Protein 8RPE (pdb70)

Sequence (232 aa):
EVQLVESSGGGLVLPGGSLKKLSSCAASSGFNFGSSSDMNNWVRQAAGKGPEEWVASSIEERGAAGGGGTDYADSVQQGRF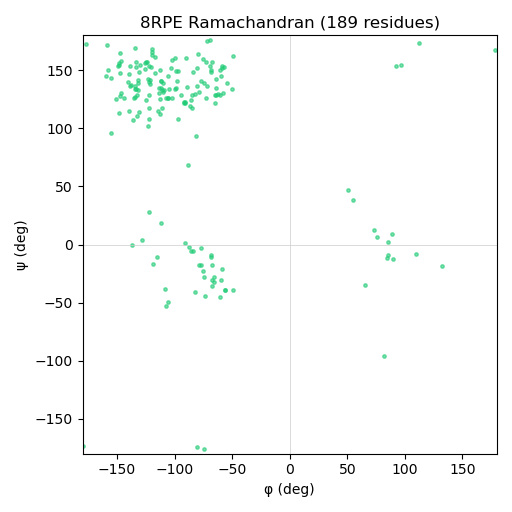TVSRDNAKSSTLWLQMNSLKKAEDTAVYYCCVVSDNSGYYKYWGQGTQVTVSSDIVMTTQSPDDSSLAVSLGEERRATTINCKKSSQSVLYSSNNRRNYLAWYQQKLGQPPPKLLIYWWASTRRESSGVPDDRFSGSSGSSGTDFTTLTISSLQAEDVAVYYCHQYYSHPQQTFGQGTKLLEELKKRR

Solvent-accessible surface area: 10732 Å² total; per-residue (Å²): 172,34,104,13,93,18,59,39,30,28,128,10,121,64,56,24,64,36,114,0,32,0,55,8,54,46,51,104,5,18,65,16,19,0,8,0,0,18,19,39,103,84,119,6,6,80,6,1,0,16,13,92,97,38,85,36,45,66,54,39,10,127,65,1,117,69,37,5,76,5,46,36,46,54,105,134,35,19,0,58,0,55,0,60,62,2,96,56,134,2,46,3,40,0,11,0,0,8,9,49,98,30,9,13,1,61,75,26,3,129,22,18,92,0,53,4,50,136,126,10,90,11,84,13,54,48,115,58,55,48,5,28,112,44,75,158,4,58,4,58,1,111,5,70,97,57,0,66,86,108,87,62,117,107,14,27,0,0,0,0,9,24,53,180,79,90,19,2,94,4,2,0,37,42,1,72,51,97,20,95,74,9,54,114,48,6,58,10,59,39,63,16,43,74,4,33,2,13,4,54,40,1,72,64,101,2,55,9,30,0,10,0,0,0,5,87,46,97,36,13,30,16,0,114,6,0,104,3,68,92,102,261

B-factor: mean 13.18, std 6.99, range [5.8, 70.84]

Secondary structure (DSSP, 8-state):
--EEEEE---EE-TT--EEEEEEEESS-GGGSEEEEEEE-TTS--EEEEEE-STT--EEE-TTTTTTEEEEEETTTTEEEEEE-S--GGG-EEEEEEEE-TTS-EEEE---EEEEE--/---EEEE-SEEEE-TT--EEEEEEESS--EETTTTEE-EEEEEE-TTS--EEEEETTTEEPTT--TTEEEEEETTEEEEEESS--GGG-EEEEEEE-SSSSPEE---EEEEE--

Nearest PDB structures (foldseek):
  6j6y-assembly1_B  TM=9.891E-01  e=1.127E-16  synthetic construct
  5x8l-assembly4_S  TM=9.728E-01  e=4.349E-17  Homo sapiens
  5v7r-assembly1_H  TM=9.854E-01  e=9.122E-17  Homo sapiens
  5x8l-assembly5_J  TM=9.717E-01  e=5.974E-17  Homo sapiens
  5x8l-assembly2_G  TM=9.693E-01  e=5.974E-17  Homo sapiens

Structure (mmCIF, N/CA/C/O backbone):
data_8RPE
#
_entry.id   8RPE
#
_cell.length_a   38.813
_cell.length_b   53.544
_cell.length_c   99.070
_cell.angle_alpha   90.000
_cell.angle_beta   90.000
_cell.angle_gamma   90.000
#
_symmetry.space_group_name_H-M   'P 21 21 21'
#
loop_
_entity.id
_entity.type
_entity.pdbx_description
1 polymer VH1
2 polymer SMA
3 non-polymer 1,2-ETHANEDIOL
4 water water
#
loop_
_atom_site.group_PDB
_atom_site.id
_atom_site.type_symbol
_atom_site.label_atom_id
_atom_site.label_alt_id
_atom_site.label_comp_id
_atom_site.label_asym_id
_atom_site.label_entity_id
_atom_site.label_seq_id
_atom_site.pdbx_PDB_ins_code
_atom_site.Cartn_x
_atom_site.Cartn_y
_atom_site.Cartn_z
_atom_site.occupancy
_atom_site.B_iso_or_equiv
_atom_site.auth_seq_id
_atom_site.auth_comp_id
_atom_site.auth_asym_id
_atom_site.auth_atom_id
_atom_site.pdbx_PDB_model_num
ATOM 1 N N . GLU A 1 15 ? 8.405 4.902 2.441 1.000 38.483 1 GLU B N 1
ATOM 2 C CA . GLU A 1 15 ? 7.972 5.840 1.368 1.000 33.333 1 GLU B CA 1
ATOM 3 C C . GLU A 1 15 ? 6.448 5.910 1.242 1.000 25.309 1 GLU B C 1
ATOM 4 O O . GLU A 1 15 ? 5.956 6.780 0.541 1.000 23.932 1 GLU B O 1
ATOM 16 N N . VAL A 1 16 ? 5.709 4.974 1.856 1.000 24.538 2 VAL B N 1
ATOM 17 C CA . VAL A 1 16 ? 4.257 5.005 1.803 1.000 20.183 2 VAL B CA 1
ATOM 18 C C . VAL A 1 16 ? 3.711 6.130 2.681 1.000 18.061 2 VAL B C 1
ATOM 19 O O . VAL A 1 16 ? 4.107 6.235 3.824 1.000 22.898 2 VAL B O 1
ATOM 32 N N . GLN A 1 17 ? 2.870 7.013 2.090 1.000 14.721 3 GLN B N 1
ATOM 33 C CA . GLN A 1 17 ? 2.207 8.079 2.812 1.000 13.870 3 GLN B CA 1
ATOM 34 C C . GLN A 1 17 ? 0.711 7.962 2.665 1.000 12.112 3 GLN B C 1
ATOM 35 O O . GLN A 1 17 ? 0.192 7.789 1.562 1.000 12.169 3 GLN B O 1
ATOM 49 N N . LEU A 1 18 ? 0.046 7.998 3.806 1.000 10.963 4 LEU B N 1
ATOM 50 C CA . LEU A 1 18 ? -1.411 7.913 3.887 1.000 10.363 4 LEU B CA 1
ATOM 51 C C . LEU A 1 18 ? -1.832 9.053 4.784 1.000 10.886 4 LEU B C 1
ATOM 52 O O . LEU A 1 18 ? -1.430 9.037 5.962 1.000 14.237 4 LEU B O 1
ATOM 68 N N . VAL A 1 19 ? -2.542 10.020 4.230 1.000 10.323 5 VAL B N 1
ATOM 69 C CA . VAL A 1 19 ? -2.880 11.232 4.976 1.000 11.929 5 VAL B CA 1
ATOM 70 C C . VAL A 1 19 ? -4.382 11.389 5.018 1.000 10.686 5 VAL B C 1
ATOM 71 O O . VAL A 1 19 ? -5.027 11.728 4.011 1.000 10.934 5 VAL B O 1
ATOM 84 N N . GLU A 1 20 ? -4.964 11.150 6.198 1.000 11.076 6 GLU B N 1
ATOM 85 C CA . GLU A 1 20 ? -6.393 11.305 6.395 1.000 10.743 6 GLU B CA 1
ATOM 86 C C . GLU A 1 20 ? -6.742 12.752 6.693 1.000 11.279 6 GLU B C 1
ATOM 87 O O . GLU A 1 20 ? -5.964 13.456 7.331 1.000 13.888 6 GLU B O 1
ATOM 99 N N . SER A 1 21 ? -7.922 13.151 6.266 1.000 10.041 7 SER B N 1
ATOM 100 C CA A SER A 1 21 ? -8.486 14.428 6.653 0.800 10.990 7 SER B CA 1
ATOM 101 C CA B SER A 1 21 ? -8.494 14.484 6.428 0.200 10.098 7 SER B CA 1
ATOM 102 C C . SER A 1 21 ? -9.991 14.327 6.706 1.000 9.380 7 SER B C 1
ATOM 103 O O . SER A 1 21 ? -10.605 13.338 6.278 1.000 9.966 7 SER B O 1
ATOM 117 N N . GLY A 1 22 ? -10.582 15.343 7.325 1.000 9.538 8 GLY B N 1
ATOM 118 C CA . GLY A 1 22 ? -12.004 15.492 7.350 1.000 10.149 8 GLY B CA 1
ATOM 119 C C . GLY A 1 22 ? -12.651 15.239 8.714 1.000 9.876 8 GLY B C 1
ATOM 120 O O . GLY A 1 22 ? -13.832 15.536 8.883 1.000 10.132 8 GLY B O 1
ATOM 124 N N . GLY A 1 23 ? -11.905 14.747 9.692 1.000 9.501 9 GLY B N 1
ATOM 125 C CA . GLY A 1 23 ? -12.473 14.544 11.011 1.000 9.801 9 GLY B CA 1
ATOM 126 C C . GLY A 1 23 ? -12.966 15.839 11.612 1.000 9.591 9 GLY B C 1
ATOM 127 O O . GLY A 1 23 ? -12.390 16.910 11.386 1.000 11.143 9 GLY B O 1
ATOM 131 N N . GLY A 1 24 ? -13.970 15.765 12.433 1.000 8.822 10 GLY B N 1
ATOM 132 C CA . GLY A 1 24 ? -14.520 16.925 13.102 1.000 9.127 10 GLY B CA 1
ATOM 133 C C . GLY A 1 24 ? -15.672 16.500 13.997 1.000 8.785 10 GLY B C 1
ATOM 134 O O . GLY A 1 24 ? -15.983 15.319 14.165 1.000 9.070 10 GLY B O 1
ATOM 138 N N . LEU A 1 25 ? -16.340 17.533 14.546 1.000 9.116 11 LEU B N 1
ATOM 139 C CA . LEU A 1 25 ? -17.523 17.383 15.372 1.000 9.424 11 LEU B CA 1
ATOM 140 C C . LEU A 1 25 ? -18.753 17.184 14.499 1.000 9.155 11 LEU B C 1
ATOM 141 O O . LEU A 1 25 ? -18.978 17.958 13.562 1.000 11.145 11 LEU B O 1
ATOM 157 N N . VAL A 1 26 ? -19.600 16.260 14.880 1.000 8.999 12 VAL B N 1
ATOM 158 C CA . VAL A 1 26 ? -20.853 15.963 14.204 1.000 10.136 12 VAL B CA 1
ATOM 159 C C . VAL A 1 26 ? -21.931 15.835 15.285 1.000 10.612 12 VAL B C 1
ATOM 160 O O . VAL A 1 26 ? -21.731 15.103 16.258 1.000 11.013 12 VAL B O 1
ATOM 173 N N . LEU A 1 27 ? -23.125 16.416 15.073 1.000 11.126 13 LEU B N 1
ATOM 174 C CA . LEU A 1 27 ? -24.290 16.083 15.907 1.000 12.547 13 LEU B CA 1
ATOM 175 C C . LEU A 1 27 ? -24.777 14.668 15.671 1.000 12.884 13 LEU B C 1
ATOM 176 O O . LEU A 1 27 ? -24.750 14.239 14.548 1.000 11.788 13 LEU B O 1
ATOM 192 N N . PRO A 1 28 ? -25.381 13.957 16.672 1.000 14.093 14 PRO B N 1
ATOM 193 C CA . PRO A 1 28 ? -25.988 12.658 16.412 1.000 14.136 14 PRO B CA 1
ATOM 194 C C . PRO A 1 28 ? -27.003 12.806 15.279 1.000 11.781 14 PRO B C 1
ATOM 195 O O . PRO A 1 28 ? -27.797 13.741 15.229 1.000 15.234 14 PRO B O 1
ATOM 206 N N . GLY A 1 29 ? -26.983 11.826 14.417 1.000 11.631 15 GLY B N 1
ATOM 207 C CA . GLY A 1 29 ? -27.794 11.782 13.241 1.000 12.056 15 GLY B CA 1
ATOM 208 C C . GLY A 1 29 ? -27.120 12.417 12.048 1.000 10.649 15 GLY B C 1
ATOM 209 O O . GLY A 1 29 ? -27.653 12.264 10.945 1.000 12.265 15 GLY B O 1
ATOM 213 N N . GLY A 1 30 ? -26.009 13.155 12.262 1.000 10.190 16 GLY B N 1
ATOM 214 C CA . GLY A 1 30 ? -25.377 13.893 11.192 1.000 9.363 16 GLY B CA 1
ATOM 215 C C . GLY A 1 30 ? -24.503 13.022 10.315 1.000 9.462 16 GLY B C 1
ATOM 216 O O . GLY A 1 30 ? -24.442 11.788 10.430 1.000 10.362 16 GLY B O 1
ATOM 220 N N . SER A 1 31 ? -23.803 13.694 9.392 1.000 8.556 17 SER B N 1
ATOM 221 C CA . SER A 1 31 ? -22.962 13.080 8.381 1.000 8.663 17 SER B CA 1
ATOM 222 C C . SER A 1 31 ? -21.602 13.734 8.361 1.000 8.380 17 SER B C 1
ATOM 223 O O . SER A 1 31 ? -21.472 14.920 8.694 1.000 9.151 17 SER B O 1
ATOM 231 N N . LEU A 1 32 ? -20.596 12.981 7.911 1.000 8.351 18 LEU B N 1
ATOM 232 C CA . LEU A 1 32 ? -19.251 13.491 7.729 1.000 8.264 18 LEU B CA 1
ATOM 233 C C . LEU A 1 32 ? -18.551 12.638 6.678 1.000 8.516 18 LEU B C 1
ATOM 234 O O . LEU A 1 32 ? -18.700 11.401 6.736 1.000 10.295 18 LEU B O 1
ATOM 250 N N . LYS A 1 33 ? -17.720 13.241 5.842 1.000 7.617 19 LYS B N 1
ATOM 251 C CA A LYS A 1 33 ? -16.936 12.525 4.838 0.700 7.678 19 LYS B CA 1
ATOM 252 C CA B LYS A 1 33 ? -16.949 12.504 4.847 0.300 7.637 19 LYS B CA 1
ATOM 253 C C . LYS A 1 33 ? -15.470 12.648 5.181 1.000 7.758 19 LYS B C 1
ATOM 254 O O . LYS A 1 33 ? -14.927 13.742 5.333 1.000 9.360 19 LYS B O 1
ATOM 290 N N . LEU A 1 34 ? -14.789 11.514 5.286 1.000 7.361 20 LEU B N 1
ATOM 291 C CA . LEU A 1 34 ? -13.344 11.440 5.465 1.000 7.808 20 LEU B CA 1
ATOM 292 C C . LEU A 1 34 ? -12.658 11.160 4.126 1.000 7.499 20 LEU B C 1
ATOM 293 O O . LEU A 1 34 ? -13.234 10.487 3.258 1.000 8.317 20 LEU B O 1
ATOM 309 N N . SER A 1 35 ? -11.433 11.683 3.998 1.000 7.938 21 SER B N 1
ATOM 310 C CA A SER A 1 35 ? -10.572 11.464 2.857 0.700 8.584 21 SER B CA 1
ATOM 311 C CA B SER A 1 35 ? -10.621 11.344 2.848 0.300 8.618 21 SER B CA 1
ATOM 312 C C . SER A 1 35 ? -9.253 10.873 3.301 1.000 8.452 21 SER B C 1
ATOM 313 O O . SER A 1 35 ? -8.787 11.176 4.398 1.000 9.497 21 SER B O 1
ATOM 327 N N . CYS A 1 36 ? -8.618 10.151 2.393 1.000 8.456 22 CYS B N 1
ATOM 328 C CA . CYS A 1 36 ? -7.283 9.625 2.609 1.000 9.018 22 CYS B CA 1
ATOM 329 C C . CYS A 1 36 ? -6.519 9.796 1.305 1.000 9.096 22 CYS B C 1
ATOM 330 O O . CYS A 1 36 ? -6.885 9.194 0.289 1.000 10.784 22 CYS B O 1
ATOM 337 N N . ALA A 1 37 ? -5.500 10.628 1.342 1.000 9.244 23 ALA B N 1
ATOM 338 C CA . ALA A 1 37 ? -4.611 10.885 0.215 1.000 9.890 23 ALA B CA 1
ATOM 339 C C . ALA A 1 37 ? -3.442 9.910 0.304 1.000 9.409 23 ALA B C 1
ATOM 340 O O . ALA A 1 37 ? -2.721 9.931 1.328 1.000 11.178 23 ALA B O 1
ATOM 347 N N . ALA A 1 38 ? -3.230 9.116 -0.727 1.000 9.179 24 ALA B N 1
ATOM 348 C CA . ALA A 1 38 ? -2.209 8.072 -0.721 1.000 9.478 24 ALA B CA 1
ATOM 349 C C . ALA A 1 38 ? -1.096 8.431 -1.702 1.000 10.502 24 ALA B C 1
ATOM 350 O O . ALA A 1 38 ? -1.387 8.890 -2.821 1.000 11.769 24 ALA B O 1
ATOM 357 N N . SER A 1 39 ? 0.159 8.159 -1.335 1.000 10.206 25 SER B N 1
ATOM 358 C CA A SER A 1 39 ? 1.250 8.347 -2.265 0.500 10.742 25 SER B CA 1
ATOM 359 C CA B SER A 1 39 ? 1.280 8.398 -2.211 0.500 9.913 25 SER B CA 1
ATOM 360 C C . SER A 1 39 ? 2.378 7.394 -1.889 1.000 11.307 25 SER B C 1
ATOM 361 O O . SER A 1 39 ? 2.443 6.870 -0.797 1.000 11.545 25 SER B O 1
ATOM 375 N N . GLY A 1 40 ? 3.287 7.206 -2.844 1.000 11.759 26 GLY B N 1
ATOM 376 C CA . GLY A 1 40 ? 4.497 6.429 -2.644 1.000 14.045 26 GLY B CA 1
ATOM 377 C C . GLY A 1 40 ? 4.359 4.947 -2.943 1.000 15.615 26 GLY B C 1
ATOM 378 O O . GLY A 1 40 ? 5.283 4.187 -2.634 1.000 18.636 26 GLY B O 1
ATOM 382 N N . PHE A 1 41 ? 3.232 4.550 -3.527 1.000 13.470 27 PHE B N 1
ATOM 383 C CA . PHE A 1 41 ? 2.996 3.152 -3.859 1.000 13.639 27 PHE B CA 1
ATOM 384 C C . PHE A 1 41 ? 1.927 3.149 -4.931 1.000 13.879 27 PHE B C 1
ATOM 385 O O . PHE A 1 41 ? 1.284 4.175 -5.190 1.000 14.881 27 PHE B O 1
ATOM 402 N N . ASN A 1 42 ? 1.672 1.969 -5.507 1.000 14.346 28 ASN B N 1
ATOM 403 C CA . ASN A 1 42 ? 0.660 1.827 -6.533 1.000 14.099 28 ASN B CA 1
ATOM 404 C C . ASN A 1 42 ? -0.702 1.703 -5.844 1.000 13.448 28 ASN B C 1
ATOM 405 O O . ASN A 1 42 ? -1.166 0.609 -5.517 1.000 13.502 28 ASN B O 1
ATOM 416 N N . PHE A 1 43 ? -1.401 2.833 -5.664 1.000 12.809 29 PHE B N 1
ATOM 417 C CA . PHE A 1 43 ? -2.678 2.830 -4.977 1.000 11.294 29 PHE B CA 1
ATOM 418 C C . PHE A 1 43 ? -3.716 1.956 -5.676 1.000 11.456 29 PHE B C 1
ATOM 419 O O . PHE A 1 43 ? -4.438 1.178 -5.032 1.000 10.241 29 PHE B O 1
ATOM 436 N N . GLY A 1 44 ? -3.827 2.068 -6.985 1.000 12.666 30 GLY B N 1
ATOM 437 C CA . GLY A 1 44 ? -4.843 1.362 -7.719 1.000 13.914 30 GLY B CA 1
ATOM 438 C C . GLY A 1 44 ? -4.753 -0.147 -7.582 1.000 13.220 30 GLY B C 1
ATOM 439 O O . GLY A 1 44 ? -5.755 -0.818 -7.729 1.000 15.310 30 GLY B O 1
ATOM 443 N N . SER A 1 45 ? -3.554 -0.686 -7.398 1.000 12.364 31 SER B N 1
ATOM 444 C CA A SER A 1 45 ? -3.448 -2.118 -7.219 0.800 13.285 31 SER B CA 1
ATOM 445 C CA B SER A 1 45 ? -3.344 -2.111 -7.223 0.200 12.809 31 SER B CA 1
ATOM 446 C C . SER A 1 45 ? -3.468 -2.577 -5.770 1.000 11.770 31 SER B C 1
ATOM 447 O O . SER A 1 45 ? -3.192 -3.751 -5.512 1.000 13.243 31 SER B O 1
ATOM 461 N N . SER A 1 46 ? -3.882 -1.689 -4.859 1.000 10.967 32 SER B N 1
ATOM 462 C CA . SER A 1 46 ? -3.907 -1.982 -3.444 1.000 10.986 32 SER B CA 1
ATOM 463 C C . SER A 1 46 ? -5.332 -2.070 -2.920 1.000 9.602 32 SER B C 1
ATOM 464 O O . SER A 1 46 ? -6.156 -1.183 -3.134 1.000 10.077 32 SER B O 1
ATOM 472 N N . ASP A 1 47 ? -5.594 -3.104 -2.113 1.000 9.144 33 ASP B N 1
ATOM 473 C CA . ASP A 1 47 ? -6.781 -3.161 -1.284 1.000 9.172 33 ASP B CA 1
ATOM 474 C C . ASP A 1 47 ? -6.626 -2.158 -0.136 1.000 8.417 33 ASP B C 1
ATOM 475 O O . ASP A 1 47 ? -5.573 -2.023 0.452 1.000 9.765 33 ASP B O 1
ATOM 484 N N . MET A 1 48 ? -7.718 -1.432 0.131 1.000 7.878 34 MET B N 1
ATOM 485 C CA . MET A 1 48 ? -7.738 -0.368 1.119 1.000 8.720 34 MET B CA 1
ATOM 486 C C . MET A 1 48 ? -8.832 -0.578 2.138 1.000 9.154 34 MET B C 1
ATOM 487 O O . MET A 1 48 ? -9.819 -1.270 1.893 1.000 10.206 34 MET B O 1
ATOM 501 N N . ASN A 1 49 ? -8.658 0.025 3.316 1.000 9.662 35 ASN B N 1
ATOM 502 C CA A ASN A 1 49 ? -9.570 -0.206 4.434 0.500 9.339 35 ASN B CA 1
ATOM 503 C CA B ASN A 1 49 ? -9.564 -0.166 4.418 0.500 8.857 35 ASN B CA 1
ATOM 504 C C . ASN A 1 49 ? -9.657 1.076 5.257 1.000 8.333 35 ASN B C 1
ATOM 505 O O . ASN A 1 49 ? -8.707 1.882 5.308 1.000 9.027 35 ASN B O 1
ATOM 525 N N . TRP A 1 50 ? -10.769 1.201 5.966 1.000 7.424 36 TRP B N 1
ATOM 526 C CA . TRP A 1 50 ? -10.925 2.115 7.095 1.000 6.818 36 TRP B CA 1
ATOM 527 C C . TRP A 1 50 ? -10.993 1.277 8.355 1.000 7.016 36 TRP B C 1
ATOM 528 O O . TRP A 1 50 ? -11.722 0.283 8.411 1.000 7.452 36 TRP B O 1
ATOM 549 N N . VAL A 1 51 ? -10.217 1.697 9.361 1.000 6.778 37 VAL B N 1
ATOM 550 C CA . VAL A 1 51 ? -10.162 1.031 10.658 1.000 6.974 37 VAL B CA 1
ATOM 551 C C . VAL A 1 51 ? -10.248 2.130 11.690 1.000 6.941 37 VAL B C 1
ATOM 552 O O . VAL A 1 51 ? -9.487 3.102 11.546 1.000 8.974 37 VAL B O 1
ATOM 565 N N . ARG A 1 52 ? -11.065 1.988 12.719 1.000 6.939 38 ARG B N 1
ATOM 566 C CA . ARG A 1 52 ? -11.194 3.034 13.715 1.000 6.815 38 ARG B CA 1
ATOM 567 C C . ARG A 1 52 ? -10.742 2.554 15.082 1.000 7.054 38 ARG B C 1
ATOM 568 O O . ARG A 1 52 ? -10.674 1.358 15.360 1.000 8.369 38 ARG B O 1
ATOM 589 N N . GLN A 1 53 ? -10.457 3.503 15.966 1.000 6.896 39 GLN B N 1
ATOM 590 C CA . GLN A 1 53 ? -9.987 3.152 17.307 1.000 7.755 39 GLN B CA 1
ATOM 591 C C . GLN A 1 53 ? -10.480 4.211 18.282 1.000 8.727 39 GLN B C 1
ATOM 592 O O . GLN A 1 53 ? -10.080 5.370 18.198 1.000 8.973 39 GLN B O 1
ATOM 606 N N . ALA A 1 54 ? -11.376 3.805 19.181 1.000 9.618 4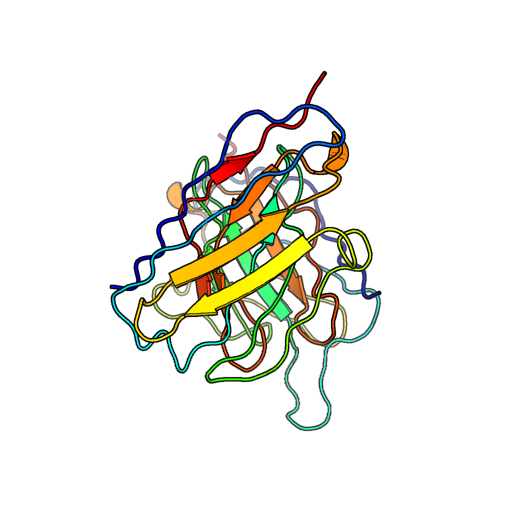0 ALA B N 1
ATOM 607 C CA . ALA A 1 54 ? -11.873 4.668 20.230 1.000 11.801 40 ALA B CA 1
ATOM 608 C C . ALA A 1 54 ? -10.833 4.702 21.356 1.000 12.660 40 ALA B C 1
ATOM 609 O O . ALA A 1 54 ? -10.032 3.780 21.529 1.000 12.134 40 ALA B O 1
ATOM 616 N N . ALA A 1 55 ? -10.790 5.798 22.098 1.000 15.842 41 ALA B N 1
ATOM 617 C CA . ALA A 1 55 ? -9.758 5.972 23.129 1.000 17.668 41 ALA B CA 1
ATOM 618 C C . ALA A 1 55 ? -9.812 4.835 24.145 1.000 17.298 41 ALA B C 1
ATOM 619 O O . ALA A 1 55 ? -10.880 4.415 24.583 1.000 17.055 41 ALA B O 1
ATOM 626 N N . GLY A 1 56 ? -8.646 4.240 24.399 1.000 17.726 42 GLY B N 1
ATOM 627 C CA . GLY A 1 56 ? -8.515 3.121 25.310 1.000 17.855 42 GLY B CA 1
ATOM 628 C C . GLY A 1 56 ? -8.999 1.769 24.783 1.000 17.995 42 GLY B C 1
ATOM 629 O O . GLY A 1 56 ? -8.970 0.801 25.550 1.000 21.963 42 GLY B O 1
ATOM 633 N N . LYS A 1 57 ? -9.381 1.669 23.519 1.000 14.673 43 LYS B N 1
ATOM 634 C CA . LYS A 1 57 ? -9.899 0.413 22.981 1.000 14.465 43 LYS B CA 1
ATOM 635 C C . LYS A 1 57 ? -9.003 -0.053 21.840 1.000 12.502 43 LYS B C 1
ATOM 636 O O . LYS A 1 57 ? -8.134 0.688 21.378 1.000 14.295 43 LYS B O 1
ATOM 655 N N . GLY A 1 58 ? -9.214 -1.295 21.427 1.000 12.862 44 GLY B N 1
ATOM 656 C CA . GLY A 1 58 ? -8.474 -1.819 20.302 1.000 12.192 44 GLY B CA 1
ATOM 657 C C . GLY A 1 58 ? -9.063 -1.350 18.975 1.000 10.292 44 GLY B C 1
ATOM 658 O O . GLY A 1 58 ? -10.203 -0.855 18.900 1.000 12.378 44 GLY B O 1
ATOM 662 N N . PRO A 1 59 ? -8.294 -1.476 17.891 1.000 9.152 45 PRO B N 1
ATOM 663 C CA . PRO A 1 59 ? -8.815 -1.140 16.562 1.000 9.221 45 PRO B CA 1
ATOM 664 C C . PRO A 1 59 ? -10.035 -1.979 16.233 1.000 8.672 45 PRO B C 1
ATOM 665 O O . PRO A 1 59 ? -10.174 -3.116 16.668 1.000 9.704 45 PRO B O 1
ATOM 676 N N . GLU A 1 60 ? -10.896 -1.400 15.390 1.000 8.147 46 GLU B N 1
ATOM 677 C CA A GLU A 1 60 ? -12.117 -2.024 14.896 0.500 8.327 46 GLU B CA 1
ATOM 678 C CA B GLU A 1 60 ? -12.080 -2.043 14.887 0.500 8.518 46 GLU B CA 1
ATOM 679 C C . GLU A 1 60 ? -12.184 -1.763 13.391 1.000 7.864 46 GLU B C 1
ATOM 680 O O . GLU A 1 60 ? -12.233 -0.612 12.948 1.000 8.125 46 GLU B O 1
ATOM 702 N N . TRP A 1 61 ? -12.199 -2.839 12.609 1.000 7.670 47 TRP B N 1
ATOM 703 C CA . TRP A 1 61 ? -12.374 -2.711 11.173 1.000 7.940 47 TRP B CA 1
ATOM 704 C C . TRP A 1 61 ? -13.742 -2.141 10.832 1.000 7.540 47 TRP B C 1
ATOM 705 O O . TRP A 1 61 ? -14.733 -2.560 11.408 1.000 8.292 47 TRP B O 1
ATOM 726 N N . VAL A 1 62 ? -13.776 -1.180 9.913 1.000 6.913 48 VAL B N 1
ATOM 727 C CA . VAL A 1 62 ? -14.984 -0.492 9.479 1.000 7.662 48 VAL B CA 1
ATOM 728 C C . VAL A 1 62 ? -15.413 -0.900 8.081 1.000 7.708 48 VAL B C 1
ATOM 729 O O . VAL A 1 62 ? -16.583 -1.211 7.849 1.000 7.786 48 VAL B O 1
ATOM 742 N N . ALA A 1 63 ? -14.504 -0.810 7.099 1.000 7.136 49 ALA B N 1
ATOM 743 C CA . ALA A 1 63 ? -14.876 -0.992 5.709 1.000 7.602 49 ALA B CA 1
ATOM 744 C C . ALA A 1 63 ? -13.647 -1.380 4.900 1.000 8.056 49 ALA B C 1
ATOM 745 O O . ALA A 1 63 ? -12.543 -0.921 5.198 1.000 8.248 49 ALA B O 1
ATOM 752 N N . SER A 1 64 ? -13.869 -2.152 3.842 1.000 8.632 50 SER B N 1
ATOM 753 C CA A SER A 1 64 ? -12.856 -2.571 2.887 0.500 8.104 50 SER B CA 1
ATOM 754 C CA B SER A 1 64 ? -12.805 -2.428 2.896 0.500 8.836 50 SER B CA 1
ATOM 755 C C . SER A 1 64 ? -13.291 -2.172 1.480 1.000 8.281 50 SER B C 1
ATOM 756 O O . SER A 1 64 ? -14.486 -2.232 1.183 1.000 8.098 50 SER B O 1
ATOM 770 N N . ILE A 1 65 ? -12.321 -1.925 0.610 1.000 8.199 51 ILE B N 1
ATOM 771 C CA . ILE A 1 65 ? -12.579 -1.768 -0.810 1.000 8.254 51 ILE B CA 1
ATOM 772 C C . ILE A 1 65 ? -11.411 -2.383 -1.567 1.000 8.425 51 ILE B C 1
ATOM 773 O O . ILE A 1 65 ? -10.241 -2.068 -1.323 1.000 9.196 51 ILE B O 1
ATOM 789 N N . GLU A 1 66 ? -11.728 -3.295 -2.477 1.000 8.504 52 GLU B N 1
ATOM 790 C CA A GLU A 1 66 ? -10.736 -4.025 -3.222 0.500 9.468 52 GLU B CA 1
ATOM 791 C CA B GLU A 1 66 ? -10.713 -4.025 -3.194 0.500 8.895 52 GLU B CA 1
ATOM 792 C C . GLU A 1 66 ? -10.017 -3.115 -4.223 1.000 9.672 52 GLU B C 1
ATOM 793 O O . GLU A 1 66 ? -10.578 -2.128 -4.699 1.000 9.865 52 GLU B O 1
ATOM 815 N N . ARG A 1 67 ? -8.777 -3.504 -4.530 1.000 9.825 53 ARG B N 1
ATOM 816 C CA . ARG A 1 67 ? -7.972 -2.918 -5.584 1.000 11.757 53 ARG B CA 1
ATOM 817 C C . ARG A 1 67 ? -8.767 -2.840 -6.871 1.000 13.964 53 ARG B C 1
ATOM 818 O O . ARG A 1 67 ? -9.725 -3.580 -7.091 1.000 14.793 53 ARG B O 1
ATOM 839 N N . GLY A 1 68 ? -8.266 -1.997 -7.781 1.000 15.188 54 GLY B N 1
ATOM 840 C CA . GLY A 1 68 ? -8.792 -1.933 -9.136 1.000 15.859 54 GLY B CA 1
ATOM 841 C C . GLY A 1 68 ? -10.199 -1.359 -9.140 1.000 15.914 54 GLY B C 1
ATOM 842 O O . GLY A 1 68 ? -10.432 -0.221 -8.701 1.000 17.019 54 GLY B O 1
ATOM 846 N N A ALA A 1 69 ? -11.171 -2.213 -9.473 0.500 16.491 55 ALA B N 1
ATOM 847 N N B ALA A 1 69 ? -11.101 -2.143 -9.664 0.500 15.639 55 ALA B N 1
ATOM 848 C CA A ALA A 1 69 ? -12.602 -1.893 -9.517 0.500 16.865 55 ALA B CA 1
ATOM 849 C CA B ALA A 1 69 ? -12.439 -1.664 -9.888 0.500 14.672 55 ALA B CA 1
ATOM 850 C C A ALA A 1 69 ? -13.482 -2.902 -8.761 0.500 15.373 55 ALA B C 1
ATOM 851 C C B ALA A 1 69 ? -13.205 -1.684 -8.569 0.500 12.185 55 ALA B C 1
ATOM 852 O O A ALA A 1 69 ? -14.673 -3.038 -9.016 0.500 17.073 55 ALA B O 1
ATOM 853 O O B ALA A 1 69 ? -14.371 -1.347 -8.571 0.500 13.031 55 ALA B O 1
ATOM 858 N N A GLY A 1 70 ? -12.943 -3.487 -7.688 0.300 11.525 56 GLY B N 1
ATOM 859 N N B GLY A 1 70 ? -12.581 -2.044 -7.427 0.700 13.482 56 GLY B N 1
ATOM 860 C CA A GLY A 1 70 ? -13.606 -4.578 -7.005 0.300 12.121 56 GLY B CA 1
ATOM 861 C CA B GLY A 1 70 ? -13.279 -1.928 -6.158 0.700 14.466 56 GLY B CA 1
ATOM 862 C C A GLY A 1 70 ? -14.623 -4.100 -5.971 0.300 11.703 56 GLY B C 1
ATOM 863 C C B GLY A 1 70 ? -14.078 -3.184 -5.822 0.700 13.037 56 GLY B C 1
ATOM 864 O O A GLY A 1 70 ? -15.016 -2.937 -5.883 0.300 12.064 56 GLY B O 1
ATOM 865 O O B GLY A 1 70 ? -13.726 -4.318 -6.138 0.700 14.538 56 GLY B O 1
ATOM 872 N N A GLY A 1 71 ? -14.981 -5.036 -5.120 0.300 11.247 57 GLY B N 1
ATOM 873 N N B GLY A 1 71 ? -15.177 -2.989 -5.133 0.700 11.494 57 GLY B N 1
ATOM 874 C CA A GLY A 1 71 ? -16.106 -4.862 -4.238 0.300 8.606 57 GLY B CA 1
ATOM 875 C CA B GLY A 1 71 ? -15.899 -4.071 -4.449 0.700 9.580 57 GLY B CA 1
ATOM 876 C C A GLY A 1 71 ? -15.749 -4.168 -2.919 0.300 8.583 57 GLY B C 1
ATOM 877 C C B GLY A 1 71 ? -15.699 -3.947 -2.938 0.700 8.636 57 GLY B C 1
ATOM 878 O O A GLY A 1 71 ? -14.584 -4.017 -2.560 0.300 9.001 57 GLY B O 1
ATOM 879 O O B GLY A 1 71 ? -14.567 -3.969 -2.453 0.700 9.328 57 GLY B O 1
ATOM 886 N N . THR A 1 72 ? -16.812 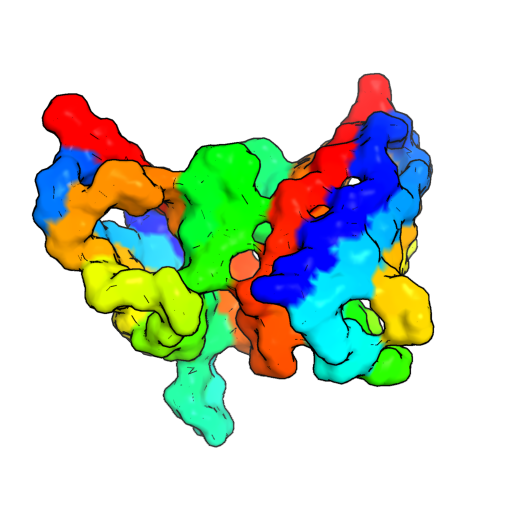-3.810 -2.188 1.000 8.087 58 THR B N 1
ATOM 887 C CA . THR A 1 72 ? -16.738 -3.288 -0.829 1.000 7.837 58 THR B CA 1
ATOM 888 C C . THR A 1 72 ? -17.286 -4.288 0.183 1.000 7.979 58 THR B C 1
ATOM 889 O O . THR A 1 72 ? -18.063 -5.189 -0.120 1.000 9.523 58 THR B O 1
ATOM 900 N N . ASP A 1 73 ? -16.893 -4.075 1.434 1.000 8.021 59 ASP B N 1
ATOM 901 C CA . ASP A 1 73 ? -17.461 -4.823 2.529 1.000 8.511 59 ASP B CA 1
ATOM 902 C C . ASP A 1 73 ? -17.449 -3.896 3.747 1.000 7.828 59 ASP B C 1
ATOM 903 O O . ASP A 1 73 ? -16.631 -2.983 3.844 1.000 8.470 59 ASP B O 1
ATOM 912 N N . TYR A 1 74 ? -18.332 -4.169 4.705 1.000 8.159 60 TYR B N 1
ATOM 913 C CA . TYR A 1 74 ? -18.559 -3.306 5.857 1.000 8.283 60 TYR B CA 1
ATOM 914 C C . TYR A 1 74 ? -18.747 -4.108 7.130 1.000 8.248 60 TYR B C 1
ATOM 915 O O . TYR A 1 74 ? -19.345 -5.194 7.110 1.000 9.417 60 TYR B O 1
ATOM 933 N N . ALA A 1 75 ? -18.303 -3.566 8.247 1.000 7.411 61 ALA B N 1
ATOM 934 C CA . ALA A 1 75 ? -18.707 -4.098 9.531 1.000 7.730 61 ALA B CA 1
ATOM 935 C C . ALA A 1 75 ? -20.223 -4.004 9.647 1.000 7.487 61 ALA B C 1
ATOM 936 O O . ALA A 1 75 ? -20.848 -3.031 9.243 1.000 8.112 61 ALA B O 1
ATOM 943 N N . ASP A 1 76 ? -20.830 -4.993 10.301 1.000 8.188 62 ASP B N 1
ATOM 944 C CA . ASP A 1 76 ? -22.270 -5.036 10.395 1.000 10.890 62 ASP B CA 1
ATOM 945 C C . ASP A 1 76 ? -22.820 -3.796 10.992 1.000 11.887 62 ASP B C 1
ATOM 946 O O . ASP A 1 76 ? -23.871 -3.317 10.520 1.000 14.919 62 ASP B O 1
ATOM 955 N N . SER A 1 77 ? -22.148 -3.254 11.998 1.000 10.887 63 SER B N 1
ATOM 956 C CA . SER A 1 77 ? -22.719 -2.129 12.681 1.000 13.593 63 SER B CA 1
ATOM 957 C C . SER A 1 77 ? -22.606 -0.804 11.936 1.000 12.977 63 SER B C 1
ATOM 958 O O . SER A 1 77 ? -23.202 0.181 12.390 1.000 14.077 63 SER B O 1
ATOM 966 N N . VAL A 1 78 ? -21.945 -0.769 10.763 1.000 9.804 64 VAL B N 1
ATOM 967 C CA . VAL A 1 78 ? -21.909 0.437 9.947 1.000 8.950 64 VAL B CA 1
ATOM 968 C C . VAL A 1 78 ? -22.612 0.241 8.612 1.000 9.052 64 VAL B C 1
ATOM 969 O O . VAL A 1 78 ? -22.807 1.211 7.871 1.000 9.901 64 VAL B O 1
ATOM 982 N N . GLN A 1 79 ? -22.957 -1.002 8.266 1.000 9.901 65 GLN B N 1
ATOM 983 C CA A GLN A 1 79 ? -23.556 -1.260 6.969 0.500 11.088 65 GLN B CA 1
ATOM 984 C CA B GLN A 1 79 ? -23.589 -1.295 6.990 0.500 11.333 65 GLN B CA 1
ATOM 985 C C . GLN A 1 79 ? -24.857 -0.467 6.844 1.000 11.047 65 GLN B C 1
ATOM 986 O O . GLN A 1 79 ? -25.645 -0.391 7.784 1.000 12.762 65 GLN B O 1
ATOM 1012 N N . GLY A 1 80 ? -25.053 0.137 5.678 1.000 12.000 66 GLY B N 1
ATOM 1013 C CA . GLY A 1 80 ? -26.221 0.945 5.398 1.000 12.729 66 GLY B CA 1
ATOM 1014 C C . GLY A 1 80 ? -26.086 2.384 5.877 1.000 12.989 66 GLY B C 1
ATOM 1015 O O . GLY A 1 80 ? -26.963 3.192 5.563 1.000 18.285 66 GLY B O 1
ATOM 1019 N N . ARG A 1 81 ? -25.087 2.684 6.675 1.000 9.594 67 ARG B N 1
ATOM 1020 C CA . ARG A 1 81 ? -24.817 4.026 7.160 1.000 9.620 67 ARG B CA 1
ATOM 1021 C C . ARG A 1 81 ? -23.582 4.617 6.500 1.000 8.430 67 ARG B C 1
ATOM 1022 O O . ARG A 1 81 ? -23.492 5.827 6.314 1.000 9.128 67 ARG B O 1
ATOM 1043 N N . PHE A 1 82 ? -22.570 3.791 6.286 1.000 8.104 68 PHE B N 1
ATOM 1044 C CA . PHE A 1 82 ? -21.276 4.251 5.789 1.000 8.120 68 PHE B CA 1
ATOM 1045 C C . PHE A 1 82 ? -21.057 3.711 4.379 1.000 8.373 68 PHE B C 1
ATOM 1046 O O . PHE A 1 82 ? -21.478 2.598 4.066 1.000 9.910 68 PHE B O 1
ATOM 1063 N N . THR A 1 83 ? -20.309 4.470 3.555 1.000 7.829 69 THR B N 1
ATOM 1064 C CA . THR A 1 83 ? -19.952 4.056 2.199 1.000 8.281 69 THR B CA 1
ATOM 1065 C C . THR A 1 83 ? -18.484 4.350 1.989 1.000 7.609 69 THR B C 1
ATOM 1066 O O . THR A 1 83 ? -18.059 5.526 2.136 1.000 7.985 69 THR B O 1
ATOM 1077 N N . VAL A 1 84 ? -17.716 3.352 1.590 1.000 7.489 70 VAL B N 1
ATOM 1078 C CA . VAL A 1 84 ? -16.318 3.523 1.197 1.000 7.805 70 VAL B CA 1
ATOM 1079 C C . VAL A 1 84 ? -16.271 3.608 -0.327 1.000 7.712 70 VAL B C 1
ATOM 1080 O O . VAL A 1 84 ? -16.979 2.867 -1.019 1.000 8.974 70 VAL B O 1
ATOM 1093 N N . SER A 1 85 ? -15.411 4.492 -0.831 1.000 7.526 71 SER B N 1
ATOM 1094 C CA . SER A 1 85 ? -15.235 4.665 -2.271 1.000 7.845 71 SER B CA 1
ATOM 1095 C C . SER A 1 85 ? -13.782 5.034 -2.523 1.000 8.216 71 SER B C 1
ATOM 1096 O O . SER A 1 85 ? -13.033 5.398 -1.606 1.000 8.047 71 SER B O 1
ATOM 1104 N N . ARG A 1 86 ? -13.373 4.919 -3.788 1.000 8.701 72 ARG B N 1
ATOM 1105 C CA . ARG A 1 86 ? -11.999 5.242 -4.158 1.000 8.661 72 ARG B CA 1
ATOM 1106 C C . ARG A 1 86 ? -11.988 5.827 -5.565 1.000 8.184 72 ARG B C 1
ATOM 1107 O O . ARG A 1 86 ? -12.882 5.572 -6.358 1.000 8.881 72 ARG B O 1
ATOM 1128 N N . ASP A 1 87 ? -10.930 6.569 -5.854 1.000 8.447 73 ASP B N 1
ATOM 1129 C CA . ASP A 1 87 ? -10.656 7.068 -7.200 1.000 8.690 73 ASP B CA 1
ATOM 1130 C C . ASP A 1 87 ? -9.168 6.837 -7.441 1.000 8.924 73 ASP B C 1
ATOM 1131 O O . ASP A 1 87 ? -8.317 7.485 -6.829 1.000 9.183 73 ASP B O 1
ATOM 1140 N N . ASN A 1 88 ? -8.845 5.855 -8.281 1.000 9.313 74 ASN B N 1
ATOM 1141 C CA . ASN A 1 88 ? -7.454 5.439 -8.444 1.000 9.570 74 ASN B CA 1
ATOM 1142 C C . ASN A 1 88 ? -6.631 6.529 -9.105 1.000 10.041 74 ASN B C 1
ATOM 1143 O O . ASN A 1 88 ? -5.479 6.691 -8.754 1.000 12.000 74 ASN B O 1
ATOM 1154 N N . ALA A 1 89 ? -7.217 7.278 -10.040 1.000 9.999 75 ALA B N 1
ATOM 1155 C CA . ALA A 1 89 ? -6.455 8.359 -10.661 1.000 10.899 75 ALA B CA 1
ATOM 1156 C C . ALA A 1 89 ? -6.107 9.447 -9.676 1.000 10.129 75 ALA B C 1
ATOM 1157 O O . ALA A 1 89 ? -5.084 10.120 -9.794 1.000 10.782 75 ALA B O 1
ATOM 1164 N N . LYS A 1 90 ? -6.977 9.682 -8.701 1.000 9.640 76 LYS B N 1
ATOM 1165 C CA . LYS A 1 90 ? -6.737 10.655 -7.660 1.000 10.522 76 LYS B CA 1
ATOM 1166 C C . LYS A 1 90 ? -5.971 10.088 -6.474 1.000 9.985 76 LYS B C 1
ATOM 1167 O O . LYS A 1 90 ? -5.665 10.827 -5.526 1.000 11.218 76 LYS B O 1
ATOM 1186 N N . SER A 1 91 ? -5.664 8.789 -6.508 1.000 9.538 77 SER B N 1
ATOM 1187 C CA A SER A 1 91 ? -4.996 8.101 -5.388 0.800 10.433 77 SER B CA 1
ATOM 1188 C CA B SER A 1 91 ? -4.957 8.185 -5.401 0.200 8.814 77 SER B CA 1
ATOM 1189 C C . SER A 1 91 ? -5.634 8.504 -4.059 1.000 9.089 77 SER B C 1
ATOM 1190 O O . SER A 1 91 ? -4.952 8.833 -3.097 1.000 10.584 77 SER B O 1
ATOM 1204 N N . THR A 1 92 ? -6.975 8.476 -4.022 1.000 8.339 78 THR B N 1
ATOM 1205 C CA . THR A 1 92 ? -7.745 8.900 -2.854 1.000 7.983 78 THR B CA 1
ATOM 1206 C C . THR A 1 92 ? -8.794 7.850 -2.517 1.000 7.657 78 THR B C 1
ATOM 1207 O O . THR A 1 92 ? -9.461 7.287 -3.381 1.000 7.953 78 THR B O 1
ATOM 1218 N N . LEU A 1 93 ? -8.916 7.641 -1.187 1.000 8.069 79 LEU B N 1
ATOM 1219 C CA . LEU A 1 93 ? -9.938 6.811 -0.551 1.000 7.974 79 LEU B CA 1
ATOM 1220 C C . LEU A 1 93 ? -10.881 7.710 0.230 1.000 7.621 79 LEU B C 1
ATOM 1221 O O . LEU A 1 93 ? -10.399 8.595 0.936 1.000 8.950 79 LEU B O 1
ATOM 1237 N N . TRP A 1 94 ? -12.183 7.425 0.218 1.000 7.477 80 TRP B N 1
ATOM 1238 C CA . TRP A 1 94 ? -13.141 8.187 1.013 1.000 8.013 80 TRP B CA 1
ATOM 1239 C C . TRP A 1 94 ? -13.968 7.276 1.900 1.000 7.553 80 TRP B C 1
ATOM 1240 O O . TRP A 1 94 ? -14.175 6.085 1.596 1.000 7.848 80 TRP B O 1
ATOM 1261 N N . LEU A 1 95 ? -14.496 7.866 2.978 1.000 7.385 81 LEU B N 1
ATOM 1262 C CA . LEU A 1 95 ? -15.501 7.222 3.815 1.000 7.410 81 LEU B CA 1
ATOM 1263 C C . LEU A 1 95 ? -16.608 8.246 4.047 1.000 7.525 81 LEU B C 1
ATOM 1264 O O . LEU A 1 95 ? -16.393 9.226 4.772 1.000 8.590 81 LEU B O 1
ATOM 1280 N N . GLN A 1 96 ? -17.792 8.022 3.471 1.000 7.427 82 GLN B N 1
ATOM 1281 C CA . GLN A 1 96 ? -18.954 8.840 3.759 1.000 7.680 82 GLN B CA 1
ATOM 1282 C C . GLN A 1 96 ? -19.698 8.181 4.918 1.000 8.382 82 GLN B C 1
ATOM 1283 O O . GLN A 1 96 ? -20.111 7.023 4.814 1.000 9.404 82 GLN B O 1
ATOM 1297 N N . MET A 1 97 ? -19.863 8.921 6.006 1.000 8.260 83 MET B N 1
ATOM 1298 C CA . MET A 1 97 ? -20.538 8.403 7.192 1.000 8.004 83 MET B CA 1
ATOM 1299 C C . MET A 1 97 ? -21.834 9.170 7.350 1.000 9.056 83 MET B C 1
ATOM 1300 O O . MET A 1 97 ? -21.840 10.391 7.380 1.000 10.635 83 MET B O 1
ATOM 1314 N N . ASN A 1 98 ? -22.955 8.449 7.421 1.000 8.938 84 ASN B N 1
ATOM 1315 C CA . ASN A 1 98 ? -24.272 9.009 7.671 1.000 9.425 84 ASN B CA 1
ATOM 1316 C C . ASN A 1 98 ? -24.852 8.401 8.957 1.000 9.441 84 ASN B C 1
ATOM 1317 O O . ASN A 1 98 ? -24.377 7.379 9.484 1.000 10.274 84 ASN B O 1
ATOM 1328 N N . SER A 1 99 ? -25.907 9.030 9.459 1.000 9.691 85 SER B N 1
ATOM 1329 C CA . SER A 1 99 ? -26.611 8.556 10.625 1.000 10.510 85 SER B CA 1
ATOM 1330 C C . SER A 1 99 ? -25.645 8.273 11.780 1.000 9.776 85 SER B C 1
ATOM 1331 O O . SER A 1 99 ? -25.713 7.236 12.446 1.000 10.209 85 SER B O 1
ATOM 1339 N N . LEU A 1 100 ? -24.741 9.222 12.026 1.000 9.598 86 LEU B N 1
ATOM 1340 C CA . LEU A 1 100 ? -23.695 9.034 13.025 1.000 9.216 86 LEU B CA 1
ATOM 1341 C C . LEU A 1 100 ? -24.295 9.011 14.418 1.000 10.049 86 LEU B C 1
ATOM 1342 O O . LEU A 1 100 ? -25.253 9.703 14.719 1.000 11.847 86 LEU B O 1
ATOM 1358 N N . LYS A 1 101 ? -23.637 8.240 15.278 1.000 10.260 87 LYS B N 1
ATOM 1359 C CA A LYS A 1 101 ? -24.041 8.200 16.670 0.500 11.319 87 LYS B CA 1
ATOM 1360 C CA B LYS A 1 101 ? -24.010 7.962 16.661 0.500 10.612 87 LYS B CA 1
ATOM 1361 C C . LYS A 1 101 ? -22.806 8.293 17.551 1.000 10.251 87 LYS B C 1
ATOM 1362 O O . LYS A 1 101 ? -21.669 8.201 17.105 1.000 9.747 87 LYS B O 1
ATOM 1398 N N . ALA A 1 102 ? -23.058 8.560 18.832 1.000 10.833 88 ALA B N 1
ATOM 1399 C CA . ALA A 1 102 ? -21.991 8.739 19.796 1.000 10.883 88 ALA B CA 1
ATOM 1400 C C . ALA A 1 102 ? -20.949 7.619 19.744 1.000 10.393 88 ALA B C 1
ATOM 1401 O O . ALA A 1 102 ? -19.754 7.900 19.841 1.000 12.136 88 ALA B O 1
ATOM 1408 N N . GLU A 1 103 ? -21.419 6.401 19.558 1.000 10.626 89 GLU B N 1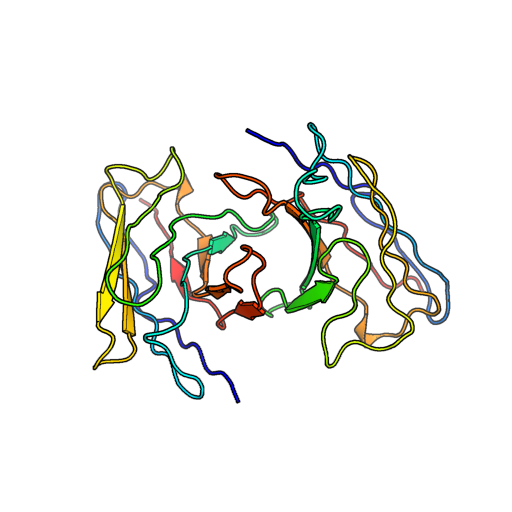
ATOM 1409 C CA . GLU A 1 103 ? -20.544 5.233 19.536 1.000 11.103 89 GLU B CA 1
ATOM 1410 C C . GLU A 1 103 ? -19.614 5.177 18.326 1.000 10.272 89 GLU B C 1
ATOM 1411 O O . GLU A 1 103 ? -18.709 4.337 18.297 1.000 11.496 89 GLU B O 1
ATOM 1423 N N . ASP A 1 104 ? -19.809 6.053 17.338 1.000 9.113 90 ASP B N 1
ATOM 1424 C CA . ASP A 1 104 ? -18.905 6.197 16.207 1.000 8.773 90 ASP B CA 1
ATOM 1425 C C . ASP A 1 104 ? -17.706 7.110 16.479 1.000 8.349 90 ASP B C 1
ATOM 1426 O O . ASP A 1 104 ? -16.843 7.239 15.626 1.000 9.006 90 ASP B O 1
ATOM 1435 N N . THR A 1 105 ? -17.662 7.761 17.647 1.000 8.037 91 THR B N 1
ATOM 1436 C CA . THR A 1 105 ? -16.542 8.594 18.005 1.000 7.824 91 THR B CA 1
ATOM 1437 C C . THR A 1 105 ? -15.290 7.727 18.077 1.000 8.228 91 THR B C 1
ATOM 1438 O O . THR A 1 105 ? -15.271 6.690 18.760 1.000 9.480 91 THR B O 1
ATOM 1449 N N . ALA A 1 106 ? -14.221 8.156 17.410 1.000 7.316 92 ALA B N 1
ATOM 1450 C CA . ALA A 1 106 ? -12.984 7.361 17.319 1.000 7.430 92 ALA B CA 1
ATOM 1451 C C . ALA A 1 106 ? -11.988 8.123 16.460 1.000 7.142 92 ALA B C 1
ATOM 1452 O O . ALA A 1 106 ? -12.378 9.037 15.705 1.000 7.221 92 ALA B O 1
ATOM 1459 N N . VAL A 1 107 ? -10.746 7.676 16.497 1.000 7.194 93 VAL B N 1
ATOM 1460 C CA . VAL A 1 107 ? -9.761 8.035 15.495 1.000 7.571 93 VAL B CA 1
ATOM 1461 C C . VAL A 1 107 ? -9.946 7.071 14.328 1.000 7.334 93 VAL B C 1
ATOM 1462 O O . VAL A 1 107 ? -9.958 5.843 14.516 1.000 8.312 93 VAL B O 1
ATOM 1475 N N . TYR A 1 108 ? -10.079 7.604 13.116 1.000 6.862 94 TYR B N 1
ATOM 1476 C CA . TYR A 1 108 ? -10.261 6.814 11.909 1.000 7.238 94 TYR B CA 1
ATOM 1477 C C . TYR A 1 108 ? -8.979 6.805 11.110 1.000 6.800 94 TYR B C 1
ATOM 1478 O O . TYR A 1 108 ? -8.401 7.852 10.780 1.000 7.774 94 TYR B O 1
ATOM 1496 N N . TYR A 1 109 ? -8.508 5.594 10.791 1.000 7.084 95 TYR B N 1
ATOM 1497 C CA . TYR A 1 109 ? -7.300 5.336 10.012 1.000 7.284 95 TYR B CA 1
ATOM 1498 C C . TYR A 1 109 ? -7.631 4.786 8.640 1.000 7.480 95 TYR B C 1
ATOM 1499 O O . TYR A 1 109 ? -8.488 3.904 8.483 1.000 7.803 95 TYR B O 1
ATOM 1517 N N . CYS A 1 110 ? -6.905 5.279 7.653 1.000 7.877 96 CYS B N 1
ATOM 1518 C CA A CYS A 1 110 ? -6.750 4.736 6.314 0.700 8.531 96 CYS B CA 1
ATOM 1519 C CA B CYS A 1 110 ? -6.919 4.490 6.428 0.300 7.211 96 CYS B CA 1
ATOM 1520 C C . CYS A 1 110 ? -5.671 3.636 6.362 1.000 8.015 96 CYS B C 1
ATOM 1521 O O . CYS A 1 110 ? -4.605 3.950 6.889 1.000 9.036 96 CYS B O 1
ATOM 1533 N N . VAL A 1 111 ? -5.919 2.465 5.792 1.000 8.249 97 VAL B N 1
ATOM 1534 C CA . VAL A 1 111 ? -4.964 1.372 5.899 1.000 8.450 97 VAL B CA 1
ATOM 1535 C C . VAL A 1 111 ? -4.853 0.668 4.554 1.000 8.295 97 VAL B C 1
ATOM 1536 O O . VAL A 1 111 ? -5.853 0.327 3.915 1.000 9.344 97 VAL B O 1
ATOM 1549 N N . VAL A 1 112 ? -3.627 0.340 4.159 1.000 8.813 98 VAL B N 1
ATOM 1550 C CA . VAL A 1 112 ? -3.368 -0.522 3.012 1.000 8.401 98 VAL B CA 1
ATOM 1551 C C . VAL A 1 112 ? -3.205 -1.946 3.498 1.000 8.515 98 VAL B C 1
ATOM 1552 O O . VAL A 1 112 ? -2.428 -2.187 4.427 1.000 10.078 98 VAL B O 1
ATOM 1565 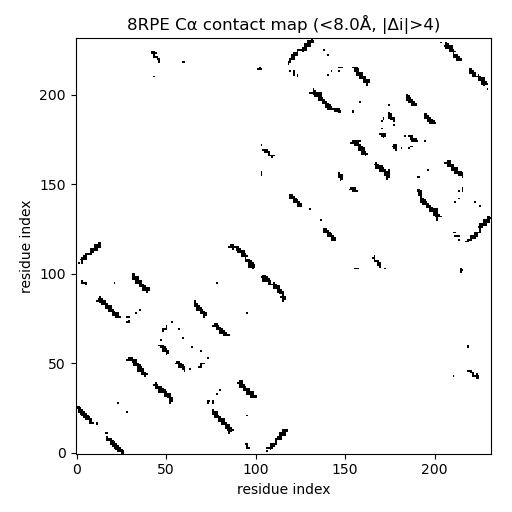N N . SER A 1 113 ? -3.944 -2.872 2.899 1.000 8.945 99 SER B N 1
ATOM 1566 C CA . SER A 1 113 ? -3.798 -4.269 3.272 1.000 9.093 99 SER B CA 1
ATOM 1567 C C . SER A 1 113 ? -3.043 -5.028 2.186 1.000 9.116 99 SER B C 1
ATOM 1568 O O . SER A 1 113 ? -3.183 -4.771 1.007 1.000 11.735 99 SER B O 1
ATOM 1576 N N . ASP A 1 114 ? -2.230 -5.995 2.615 1.000 9.250 100 ASP B N 1
ATOM 1577 C CA . ASP A 1 114 ? -1.795 -7.062 1.725 1.000 10.885 100 ASP B CA 1
ATOM 1578 C C . ASP A 1 114 ? -3.036 -7.773 1.166 1.000 10.218 100 ASP B C 1
ATOM 1579 O O . ASP A 1 114 ? -4.069 -7.844 1.775 1.000 12.842 100 ASP B O 1
ATOM 1588 N N . ASN A 1 115 ? -2.933 -8.372 -0.029 1.000 13.676 101 ASN B N 1
ATOM 1589 C CA . ASN A 1 115 ? -4.105 -9.064 -0.580 1.000 15.579 101 ASN B CA 1
ATOM 1590 C C . ASN A 1 115 ? -4.631 -10.198 0.314 1.000 17.562 101 ASN B C 1
ATOM 1591 O O . ASN A 1 115 ? -5.848 -10.473 0.307 1.000 20.353 101 ASN B O 1
ATOM 1602 N N . SER A 1 116 ? -3.789 -10.726 1.215 1.000 17.322 102 SER B N 1
ATOM 1603 C CA . SER A 1 116 ? -4.227 -11.744 2.166 1.000 18.973 102 SER B CA 1
ATOM 1604 C C . SER A 1 116 ? -5.078 -11.158 3.280 1.000 17.863 102 SER B C 1
ATOM 1605 O O . SER A 1 116 ? -5.803 -11.918 3.924 1.000 20.291 102 SER B O 1
ATOM 1613 N N . GLY A 1 117 ? -4.854 -9.885 3.610 1.000 15.018 103 GLY B N 1
ATOM 1614 C CA . GLY A 1 117 ? -5.746 -9.234 4.534 1.000 15.228 103 GLY B CA 1
ATOM 1615 C C . GLY A 1 117 ? -5.009 -8.498 5.630 1.000 11.456 103 GLY B C 1
ATOM 1616 O O . GLY A 1 117 ? -5.616 -7.689 6.268 1.000 14.874 103 GLY B O 1
ATOM 1620 N N . TYR A 1 118 ? -3.722 -8.786 5.892 1.000 10.921 104 TYR B N 1
ATOM 1621 C CA . TYR A 1 118 ? -3.058 -8.108 6.994 1.000 10.004 104 TYR B CA 1
ATOM 1622 C C . TYR A 1 118 ? -2.785 -6.649 6.626 1.000 9.283 104 TYR B C 1
ATOM 1623 O O . TYR A 1 118 ? -2.706 -6.286 5.446 1.000 9.168 104 TYR B O 1
ATOM 1641 N N . TYR A 1 119 ? -2.633 -5.788 7.637 1.000 9.561 105 TYR B N 1
ATOM 1642 C CA . TYR A 1 119 ? -2.571 -4.353 7.430 1.000 9.548 105 TYR B CA 1
ATOM 1643 C C . TYR A 1 119 ? -1.120 -3.911 7.378 1.000 10.897 105 TYR B C 1
ATOM 1644 O O . TYR A 1 119 ? -0.400 -3.857 8.386 1.000 16.266 105 TYR B O 1
ATOM 1662 N N . LYS A 1 120 ? -0.664 -3.562 6.209 1.000 10.032 106 LYS B N 1
ATOM 1663 C CA . LYS A 1 120 ? 0.728 -3.220 6.001 1.000 10.626 106 LYS B CA 1
ATOM 1664 C C . LYS A 1 120 ? 1.102 -1.797 6.373 1.000 9.834 106 LYS B C 1
ATOM 1665 O O . LYS A 1 120 ? 2.193 -1.593 6.901 1.000 10.566 106 LYS B O 1
ATOM 1684 N N . TYR A 1 121 ? 0.247 -0.831 6.054 1.000 9.237 107 TYR B N 1
ATOM 1685 C CA . TYR A 1 121 ? 0.554 0.573 6.277 1.000 10.023 107 TYR B CA 1
ATOM 1686 C C . TYR A 1 121 ? -0.699 1.275 6.802 1.000 9.240 107 TYR B C 1
ATOM 1687 O O . TYR A 1 121 ? -1.795 1.013 6.308 1.000 9.144 107 TYR B O 1
ATOM 1705 N N . TRP A 1 122 ? -0.523 2.110 7.813 1.000 10.365 108 TRP B N 1
ATOM 1706 C CA . TRP A 1 122 ? -1.558 2.878 8.446 1.000 10.290 108 TRP B CA 1
ATOM 1707 C C . TRP A 1 122 ? -1.236 4.349 8.352 1.000 10.289 108 TRP B C 1
ATOM 1708 O O . TRP A 1 122 ? -0.104 4.753 8.543 1.000 12.451 108 TRP B O 1
ATOM 1729 N N . GLY A 1 123 ? -2.259 5.198 8.127 1.000 9.780 109 GLY B N 1
ATOM 1730 C CA . GLY A 1 123 ? -2.084 6.628 8.231 1.000 10.682 109 GLY B CA 1
ATOM 1731 C C . GLY A 1 123 ? -1.994 7.115 9.658 1.000 10.282 109 GLY B C 1
ATOM 1732 O O . GLY A 1 123 ? -1.999 6.364 10.629 1.000 11.113 109 GLY B O 1
ATOM 1736 N N . GLN A 1 124 ? -1.911 8.450 9.823 1.000 12.081 110 GLN B N 1
ATOM 1737 C CA . GLN A 1 124 ? -1.804 9.041 11.141 1.000 13.030 110 GLN B CA 1
ATOM 1738 C C . GLN A 1 124 ? -3.123 9.119 11.897 1.000 10.540 110 GLN B C 1
ATOM 1739 O O . GLN A 1 124 ? -3.117 9.221 13.129 1.000 12.204 110 GLN B O 1
ATOM 1753 N N . GLY A 1 125 ? -4.226 9.000 11.185 1.000 9.095 111 GLY B N 1
ATOM 1754 C CA . GLY A 1 125 ? -5.552 9.011 11.782 1.000 9.199 111 GLY B CA 1
ATOM 1755 C C . GLY A 1 125 ? -6.180 10.390 11.822 1.000 9.334 111 GLY B C 1
ATOM 1756 O O . GLY A 1 125 ? -5.502 11.403 11.892 1.000 11.853 111 GLY B O 1
ATOM 1760 N N . THR A 1 126 ? -7.510 10.439 11.823 1.000 8.327 112 THR B N 1
ATOM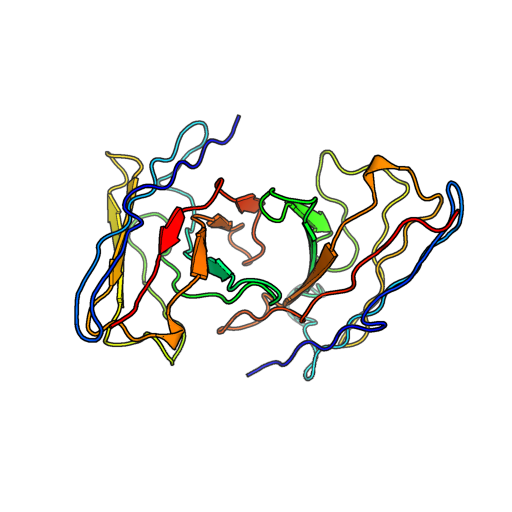 1761 C CA . THR A 1 126 ? -8.284 11.673 11.970 1.000 8.960 112 THR B CA 1
ATOM 1762 C C . THR A 1 126 ? -9.362 11.452 13.004 1.000 7.567 112 THR B C 1
ATOM 1763 O O . THR A 1 126 ? -10.098 10.465 12.948 1.000 7.957 112 THR B O 1
ATOM 1774 N N . GLN A 1 127 ? -9.454 12.350 13.993 1.000 8.265 113 GLN B N 1
ATOM 1775 C CA . GLN A 1 127 ? -10.426 12.187 15.064 1.000 8.036 113 GLN B CA 1
ATOM 1776 C C . GLN A 1 127 ? -11.814 12.610 14.582 1.000 7.263 113 GLN B C 1
ATOM 1777 O O . GLN A 1 127 ? -12.018 13.725 14.069 1.000 8.235 113 GLN B O 1
ATOM 1791 N N . VAL A 1 128 ? -12.799 11.740 14.833 1.000 7.359 114 VAL B N 1
ATOM 1792 C CA . VAL A 1 128 ? -14.214 12.035 14.639 1.000 7.688 114 VAL B CA 1
ATOM 1793 C C . VAL A 1 128 ? -14.854 12.128 16.011 1.000 7.449 114 VAL B C 1
ATOM 1794 O O . VAL A 1 128 ? -14.666 11.222 16.830 1.000 8.349 114 VAL B O 1
ATOM 1807 N N . THR A 1 129 ? -15.621 13.200 16.240 1.000 7.521 115 THR B N 1
ATOM 1808 C CA . THR A 1 129 ? -16.287 13.386 17.529 1.000 7.764 115 THR B CA 1
ATOM 1809 C C . THR A 1 129 ? -17.792 13.491 17.278 1.000 8.125 115 THR B C 1
ATOM 1810 O O . THR A 1 129 ? -18.211 14.434 16.587 1.000 9.777 115 THR B O 1
ATOM 1821 N N . VAL A 1 130 ? -18.598 12.589 17.784 1.000 8.731 116 VAL B N 1
ATOM 1822 C CA . VAL A 1 130 ? -20.036 12.627 17.584 1.000 9.227 116 VAL B CA 1
ATOM 1823 C C . VAL A 1 130 ? -20.682 12.914 18.918 1.000 10.870 116 VAL B C 1
ATOM 1824 O O . VAL A 1 130 ? -20.605 12.068 19.823 1.000 12.893 116 VAL B O 1
ATOM 1837 N N . SER A 1 131 ? -21.287 14.076 19.071 1.000 12.208 117 SER B N 1
ATOM 1838 C CA . SER A 1 131 ? -21.815 14.466 20.374 1.000 14.791 117 SER B CA 1
ATOM 1839 C C . SER A 1 131 ? -22.861 15.554 20.219 1.000 18.264 117 SER B C 1
ATOM 1840 O O . SER A 1 131 ? -22.763 16.416 19.346 1.000 17.848 117 SER B O 1
ATOM 1848 N N . SER A 1 132 ? -23.864 15.463 21.098 1.000 23.268 118 SER B N 1
ATOM 1849 C CA . SER A 1 132 ? -24.873 16.479 21.343 1.000 24.612 118 SER B CA 1
ATOM 1850 C C . SER A 1 132 ? -24.196 17.576 22.176 1.000 29.784 118 SER B C 1
ATOM 1851 O O . SER A 1 132 ? -23.110 17.267 22.722 1.000 32.634 118 SER B O 1
ATOM 1860 N N . ASP B 2 1 ? -18.787 -14.487 14.546 1.000 27.196 1 ASP E N 1
ATOM 1861 C CA . ASP B 2 1 ? -17.571 -13.606 14.412 1.000 23.420 1 ASP E CA 1
ATOM 1862 C C . ASP B 2 1 ? -16.437 -14.301 15.176 1.000 21.088 1 ASP E C 1
ATOM 1863 O O . ASP B 2 1 ? -16.667 -14.939 16.180 1.000 20.820 1 ASP E O 1
ATOM 1874 N N . ILE B 2 2 ? -15.194 -14.141 14.725 1.000 15.666 2 ILE E N 1
ATOM 1875 C CA . ILE B 2 2 ? -14.062 -14.627 15.511 1.000 13.057 2 ILE E CA 1
ATOM 1876 C C . ILE B 2 2 ? -13.725 -13.592 16.564 1.000 12.275 2 ILE E C 1
ATOM 1877 O O . ILE B 2 2 ? -13.594 -12.397 16.249 1.000 14.514 2 ILE E O 1
ATOM 1893 N N . VAL B 2 3 ? -13.613 -14.017 17.802 1.000 11.666 3 VAL E N 1
ATOM 1894 C CA . VAL B 2 3 ? -13.279 -13.139 18.900 1.000 11.749 3 VAL E CA 1
ATOM 1895 C C . VAL B 2 3 ? -11.820 -13.393 19.272 1.000 9.468 3 VAL E C 1
ATOM 1896 O O . VAL B 2 3 ? -11.381 -14.537 19.440 1.000 9.313 3 VAL E O 1
ATOM 1909 N N . MET B 2 4 ? -11.058 -12.303 19.448 1.000 8.824 4 MET E N 1
ATOM 1910 C CA . MET B 2 4 ? -9.649 -12.336 19.845 1.000 8.233 4 MET E CA 1
ATOM 1911 C C . MET B 2 4 ? -9.489 -11.871 21.283 1.000 8.442 4 MET E C 1
ATOM 1912 O O . MET B 2 4 ? -9.994 -10.800 21.619 1.000 10.662 4 MET E O 1
ATOM 1926 N N . THR B 2 5 ? -8.846 -12.669 22.101 1.000 8.326 5 THR E N 1
ATOM 1927 C CA A THR B 2 5 ? -8.668 -12.393 23.519 0.700 9.609 5 THR E CA 1
ATOM 1928 C CA B THR B 2 5 ? -8.651 -12.281 23.481 0.300 8.882 5 THR E CA 1
ATOM 1929 C C . THR B 2 5 ? -7.187 -12.360 23.855 1.000 8.523 5 THR E C 1
ATOM 1930 O O . THR B 2 5 ? -6.505 -13.369 23.734 1.000 11.118 5 THR E O 1
ATOM 1950 N N . GLN B 2 6 ? -6.688 -11.256 24.367 1.000 8.695 6 GLN E N 1
ATOM 1951 C CA . GLN B 2 6 ? -5.297 -11.104 24.744 1.000 8.615 6 GLN E CA 1
ATOM 1952 C C . GLN B 2 6 ? -5.116 -11.197 26.243 1.000 10.223 6 GLN E C 1
ATOM 1953 O O . GLN B 2 6 ? -6.001 -10.846 27.010 1.000 12.070 6 GLN E O 1
ATOM 1967 N N . SER B 2 7 ? -3.941 -11.647 26.660 1.000 9.555 7 SER E N 1
ATOM 1968 C CA . SER B 2 7 ? -3.583 -11.654 28.074 1.000 10.131 7 SER E CA 1
ATOM 1969 C C . SER B 2 7 ? -2.077 -11.462 28.160 1.000 10.396 7 SER E C 1
ATOM 1970 O O . SER B 2 7 ? -1.338 -11.867 27.275 1.000 11.112 7 SER E O 1
ATOM 1977 N N . PRO B 2 8 ? -1.564 -10.900 29.269 1.000 10.527 8 PRO E N 1
ATOM 1978 C CA . PRO B 2 8 ? -2.344 -10.177 30.270 1.000 10.845 8 PRO E CA 1
ATOM 1979 C C . PRO B 2 8 ? -2.854 -8.849 29.713 1.000 11.030 8 PRO E C 1
ATOM 1980 O O . PRO B 2 8 ? -2.482 -8.440 28.621 1.000 11.678 8 PRO E O 1
ATOM 1991 N N . ASP B 2 9 ? -3.657 -8.115 30.480 1.000 12.226 9 ASP E N 1
ATOM 1992 C CA A ASP B 2 9 ? -4.085 -6.798 30.010 0.700 13.851 9 ASP E CA 1
ATOM 1993 C CA B ASP B 2 9 ? -4.101 -6.770 30.133 0.300 13.064 9 ASP E CA 1
ATOM 1994 C C . ASP B 2 9 ? -2.921 -5.813 30.058 1.000 12.162 9 ASP E C 1
ATOM 1995 O O . ASP B 2 9 ? -2.868 -4.917 29.206 1.000 12.282 9 ASP E O 1
ATOM 2011 N N . SER B 2 10 ? -2.011 -5.980 31.017 1.000 11.714 10 SER E N 1
ATOM 2012 C CA A SER B 2 10 ? -0.833 -5.140 31.133 0.500 11.201 10 SER E CA 1
ATOM 2013 C CA B SER B 2 10 ? -0.853 -5.123 31.178 0.500 12.329 10 SER E CA 1
ATOM 2014 C C . SER B 2 10 ? 0.265 -5.965 31.778 1.000 10.944 10 SER E C 1
ATOM 2015 O O . SER B 2 10 ? -0.026 -6.881 32.550 1.000 12.802 10 SER E O 1
ATOM 2029 N N . LEU B 2 11 ? 1.488 -5.583 31.479 1.000 11.315 11 LEU E N 1
ATOM 2030 C CA . LEU B 2 11 ? 2.679 -6.228 31.986 1.000 13.503 11 LEU E CA 1
ATOM 2031 C C . LEU B 2 11 ? 3.748 -5.162 32.144 1.000 12.634 11 LEU E C 1
ATOM 2032 O O . LEU B 2 11 ? 4.048 -4.450 31.186 1.000 13.943 11 LEU E O 1
ATOM 2048 N N . ALA B 2 12 ? 4.342 -5.084 33.336 1.000 11.977 12 ALA E N 1
ATOM 2049 C CA . ALA B 2 12 ? 5.414 -4.160 33.587 1.000 12.917 12 ALA E CA 1
ATOM 2050 C C . ALA B 2 12 ? 6.727 -4.925 33.569 1.000 11.256 12 ALA E C 1
ATOM 2051 O O . ALA B 2 12 ? 6.899 -5.895 34.294 1.000 14.044 12 ALA E O 1
ATOM 2058 N N . VAL B 2 13 ? 7.667 -4.476 32.753 1.000 10.044 13 VAL E N 1
ATOM 2059 C CA . VAL B 2 13 ? 8.896 -5.139 32.465 1.000 11.386 13 VAL E CA 1
ATOM 2060 C C . VAL B 2 13 ? 10.056 -4.149 32.583 1.000 10.452 13 VAL E C 1
ATOM 2061 O O . VAL B 2 13 ? 9.908 -2.980 32.172 1.000 10.627 13 VAL E O 1
ATOM 2074 N N . SER B 2 14 ? 11.194 -4.560 33.109 1.000 10.884 14 SER E N 1
ATOM 2075 C CA . SER B 2 14 ? 12.358 -3.708 33.153 1.000 10.682 14 SER E CA 1
ATOM 2076 C C . SER B 2 14 ? 13.211 -3.874 31.888 1.000 9.785 14 SER E C 1
ATOM 2077 O O . SER B 2 14 ? 13.100 -4.882 31.180 1.000 9.872 14 SER E O 1
ATOM 2085 N N . LEU B 2 15 ? 14.057 -2.888 31.627 1.000 10.004 15 LEU E N 1
ATOM 2086 C CA . LEU B 2 15 ? 14.951 -2.950 30.485 1.000 9.781 15 LEU E CA 1
ATOM 2087 C C . LEU B 2 15 ? 15.715 -4.267 30.443 1.000 9.547 15 LEU E C 1
ATOM 2088 O O . LEU B 2 15 ? 16.306 -4.707 31.431 1.000 10.290 15 LEU E O 1
ATOM 2104 N N . GLY B 2 16 ? 15.754 -4.861 29.255 1.000 8.912 16 GLY E N 1
ATOM 2105 C CA . GLY B 2 16 ? 16.533 -6.054 29.003 1.000 8.746 16 GLY E CA 1
ATOM 2106 C C . GLY B 2 16 ? 15.824 -7.362 29.364 1.000 8.955 16 GLY E C 1
ATOM 2107 O O . GLY B 2 16 ? 16.372 -8.428 29.049 1.000 9.792 16 GLY E O 1
ATOM 2111 N N . GLU B 2 17 ? 14.675 -7.303 30.031 1.000 8.500 17 GLU E N 1
ATOM 2112 C CA A GLU B 2 17 ? 13.927 -8.502 30.346 0.500 8.643 17 GLU E CA 1
ATOM 2113 C CA B GLU B 2 17 ? 13.963 -8.521 30.333 0.500 8.711 17 GLU E CA 1
ATOM 2114 C C . GLU B 2 17 ? 13.295 -9.102 29.094 1.000 8.863 17 GLU E C 1
ATOM 2115 O O . GLU B 2 17 ? 12.897 -8.400 28.172 1.000 9.180 17 GLU E O 1
ATOM 2137 N N . ARG B 2 18 ? 13.078 -10.429 29.153 1.000 8.589 18 ARG E N 1
ATOM 2138 C CA A ARG B 2 18 ? 12.185 -11.127 28.240 0.500 8.563 18 ARG E CA 1
ATOM 2139 C CA B ARG B 2 18 ? 12.192 -11.093 28.216 0.500 9.088 18 ARG E CA 1
ATOM 2140 C C . ARG B 2 18 ? 10.737 -10.836 28.612 1.000 9.517 18 ARG E C 1
ATOM 2141 O O . ARG B 2 18 ? 10.385 -10.861 29.802 1.000 12.114 18 ARG E O 1
ATOM 2181 N N . ALA B 2 19 ? 9.883 -10.620 27.625 1.000 9.898 19 ALA E N 1
ATOM 2182 C CA . ALA B 2 19 ? 8.462 -10.338 27.817 1.000 10.849 19 ALA E CA 1
ATOM 2183 C C . ALA B 2 19 ? 7.680 -11.221 26.837 1.000 9.719 19 ALA E C 1
ATOM 2184 O O . ALA B 2 19 ? 7.999 -11.267 25.661 1.000 10.096 19 ALA E O 1
ATOM 2191 N N . THR B 2 20 ? 6.637 -11.874 27.315 1.000 10.140 20 THR E N 1
ATOM 2192 C CA A THR B 2 20 ? 5.763 -12.704 26.508 0.500 9.184 20 THR E CA 1
ATOM 2193 C CA B THR B 2 20 ? 5.777 -12.666 26.441 0.500 9.926 20 THR E CA 1
ATOM 2194 C C . THR B 2 20 ? 4.329 -12.255 26.681 1.000 9.854 20 THR E C 1
ATOM 2195 O O . THR B 2 20 ? 3.888 -12.064 27.821 1.000 13.797 20 THR E O 1
ATOM 2215 N N . ILE B 2 21 ? 3.595 -12.158 25.570 1.000 8.428 21 ILE E N 1
ATOM 2216 C CA . ILE B 2 21 ? 2.204 -11.829 25.611 1.000 9.647 21 ILE E CA 1
ATOM 2217 C C . ILE B 2 21 ? 1.415 -12.779 24.716 1.000 8.190 21 ILE E C 1
ATOM 2218 O O . ILE B 2 21 ? 1.973 -13.360 23.791 1.000 9.952 21 ILE E O 1
ATOM 2234 N N . ASN B 2 22 ? 0.160 -12.977 25.044 1.000 7.299 22 ASN E N 1
ATOM 2235 C CA . ASN B 2 22 ? -0.625 -14.077 24.503 1.000 7.665 22 ASN E CA 1
ATOM 2236 C C . ASN B 2 22 ? -1.864 -13.563 23.794 1.000 7.171 22 ASN E C 1
ATOM 2237 O O . ASN B 2 22 ? -2.446 -12.539 24.163 1.000 7.557 22 ASN E O 1
ATOM 2248 N N . CYS B 2 23 ? -2.344 -14.352 22.818 1.000 7.086 23 CYS E N 1
ATOM 2249 C CA . CYS B 2 23 ? -3.543 -14.035 22.065 1.000 7.359 23 CYS E CA 1
ATOM 2250 C C . CYS B 2 23 ? -4.242 -15.349 21.704 1.000 7.248 23 CYS E C 1
ATOM 2251 O O . CYS B 2 23 ? -3.575 -16.237 21.167 1.000 8.865 23 CYS E O 1
ATOM 2258 N N . LYS B 2 24 ? -5.525 -15.435 21.973 1.000 7.397 24 LYS E N 1
ATOM 2259 C CA A LYS B 2 24 ? -6.310 -16.580 21.594 0.500 8.188 24 LYS E CA 1
ATOM 2260 C CA B LYS B 2 24 ? -6.331 -16.586 21.638 0.500 8.190 24 LYS E CA 1
ATOM 2261 C C . LYS B 2 24 ? -7.434 -16.136 20.690 1.000 8.148 24 LYS E C 1
ATOM 2262 O O . LYS B 2 24 ? -8.146 -15.174 20.961 1.000 9.911 24 LYS E O 1
ATOM 2298 N N . SER B 2 25 ? -7.634 -16.879 19.598 1.000 7.939 25 SER E N 1
ATOM 2299 C CA . SER B 2 25 ? -8.785 -16.689 18.737 1.000 7.879 25 SER E CA 1
ATOM 2300 C C . SER B 2 25 ? -9.867 -17.715 19.115 1.000 8.185 25 SER E C 1
ATOM 2301 O O . SER B 2 25 ? -9.561 -18.836 19.508 1.000 9.350 25 SER E O 1
ATOM 2309 N N . SER B 2 26 ? -11.131 -17.346 18.924 1.000 8.177 26 SER E N 1
ATOM 2310 C CA . SER B 2 26 ? -12.242 -18.230 19.313 1.000 8.402 26 SER E CA 1
ATOM 2311 C C . SER B 2 26 ? -12.464 -19.374 18.335 1.000 8.705 26 SER E C 1
ATOM 2312 O O . SER B 2 26 ? -13.119 -20.362 18.703 1.000 10.481 26 SER E O 1
ATOM 2320 N N . GLN B 2 27 ? -11.937 -19.255 17.128 1.000 8.643 27 GLN E N 1
ATOM 2321 C CA . GLN B 2 27 ? -11.945 -20.293 16.100 1.000 9.195 27 GLN E CA 1
ATOM 2322 C C . GLN B 2 27 ? -10.540 -20.346 15.555 1.000 8.326 27 GLN E C 1
ATOM 2323 O O . GLN B 2 27 ? -9.797 -19.356 15.599 1.000 8.474 27 GLN E O 1
ATOM 2337 N N . SER B 2 28 ? -10.164 -21.483 14.960 1.000 8.732 28 SER E N 1
ATOM 2338 C CA . SER B 2 28 ? -8.867 -21.600 14.331 1.000 9.162 28 SER E CA 1
ATOM 2339 C C . SER B 2 28 ? -8.756 -20.632 13.160 1.000 8.665 28 SER E C 1
ATOM 2340 O O . SER B 2 28 ? -9.704 -20.436 12.429 1.000 9.813 28 SER E O 1
ATOM 2348 N N . VAL B 2 29 ? -7.558 -20.056 12.998 1.000 8.014 29 VAL E N 1
ATOM 2349 C CA . VAL B 2 29 ? -7.245 -19.198 11.877 1.000 8.183 29 VAL E CA 1
ATOM 2350 C C . VAL B 2 29 ? -6.223 -19.838 10.928 1.000 8.137 29 VAL E C 1
ATOM 2351 O O . VAL B 2 29 ? -5.581 -19.146 10.121 1.000 8.938 29 VAL E O 1
ATOM 2364 N N . LEU B 2 30 ? -6.063 -21.166 11.023 1.000 8.903 30 LEU E N 1
ATOM 2365 C CA . LEU B 2 30 ? -5.158 -21.916 10.146 1.000 9.143 30 LEU E CA 1
ATOM 2366 C C . LEU B 2 30 ? -5.918 -22.278 8.871 1.000 10.253 30 LEU E C 1
ATOM 2367 O O . LEU B 2 30 ? -6.929 -22.990 8.926 1.000 12.889 30 LEU E O 1
ATOM 2383 N N . TYR B 2 31 ? -5.419 -21.794 7.732 1.000 9.390 31 TYR E N 1
ATOM 2384 C CA . TYR B 2 31 ? -6.067 -22.096 6.451 1.000 10.150 31 TYR E CA 1
ATOM 2385 C C . TYR B 2 31 ? -5.456 -23.341 5.848 1.000 10.986 31 TYR E C 1
ATOM 2386 O O . TYR B 2 31 ? -4.267 -23.378 5.587 1.000 11.918 31 TYR E O 1
ATOM 2404 N N . SER B 2 32 ? -6.294 -24.335 5.595 1.000 13.647 32 SER E N 1
ATOM 2405 C CA . SER B 2 32 ? -5.786 -25.600 5.116 1.000 17.099 32 SER E CA 1
ATOM 2406 C C . SER B 2 32 ? -5.159 -25.469 3.728 1.000 14.880 32 SER E C 1
ATOM 2407 O O . SER B 2 32 ? -4.304 -26.264 3.364 1.000 19.575 32 SER E O 1
ATOM 2415 N N . SER B 2 33 ? -5.591 -24.522 2.912 1.000 15.312 33 SER E N 1
ATOM 2416 C CA . SER B 2 33 ? -5.141 -24.462 1.521 1.000 17.835 33 SER E CA 1
ATOM 2417 C C . SER B 2 33 ? -3.648 -24.104 1.436 1.000 15.623 33 SER E C 1
ATOM 2418 O O . SER B 2 33 ? -2.986 -24.527 0.506 1.000 18.388 33 SER E O 1
ATOM 2426 N N . ASN B 2 34 ? -3.125 -23.318 2.399 1.000 14.007 34 ASN E N 1
ATOM 2427 C CA . ASN B 2 34 ? -1.730 -22.909 2.358 1.000 13.014 34 ASN E CA 1
ATOM 2428 C C . ASN B 2 34 ? -0.979 -23.179 3.666 1.000 10.916 34 ASN E C 1
ATOM 2429 O O . ASN B 2 34 ? 0.180 -22.809 3.770 1.000 11.847 34 ASN E O 1
ATOM 2440 N N . ASN B 2 35 ? -1.621 -23.807 4.630 1.000 11.054 35 ASN E N 1
ATOM 2441 C CA . ASN B 2 35 ? -0.993 -24.093 5.906 1.000 10.904 35 ASN E CA 1
ATOM 2442 C C . ASN B 2 35 ? -0.442 -22.845 6.577 1.000 9.820 35 ASN E C 1
ATOM 2443 O O . ASN B 2 35 ? 0.580 -22.926 7.232 1.000 11.310 35 ASN E O 1
ATOM 2454 N N . ARG B 2 36 ? -1.155 -21.717 6.469 1.000 9.100 36 ARG E N 1
ATOM 2455 C CA A ARG B 2 36 ? -0.735 -20.509 7.159 0.350 8.540 36 ARG E CA 1
ATOM 2456 C CA B ARG B 2 36 ? -0.774 -20.474 7.104 0.650 8.738 36 ARG E CA 1
ATOM 2457 C C . ARG B 2 36 ? -1.835 -20.063 8.121 1.000 8.452 36 ARG E C 1
ATOM 2458 O O . ARG B 2 36 ? -3.028 -20.177 7.851 1.000 8.816 36 ARG E O 1
ATOM 2498 N N . ASN B 2 37 ? -1.381 -19.535 9.267 1.000 7.892 37 ASN E N 1
ATOM 2499 C CA . ASN B 2 37 ? -2.241 -18.888 10.234 1.000 7.407 37 ASN E CA 1
ATOM 2500 C C . ASN B 2 37 ? -2.430 -17.428 9.881 1.000 7.213 37 ASN E C 1
ATOM 2501 O O . ASN B 2 37 ? -1.440 -16.685 9.769 1.000 7.983 37 ASN E O 1
ATOM 2512 N N . TYR B 2 38 ? -3.674 -17.003 9.745 1.000 7.411 38 TYR E N 1
ATOM 2513 C CA . TYR B 2 38 ? -4.016 -15.649 9.341 1.000 8.014 38 TYR E CA 1
ATOM 2514 C C . TYR B 2 38 ? -4.098 -14.755 10.571 1.000 7.670 38 TYR E C 1
ATOM 2515 O O . TYR B 2 38 ? -5.156 -14.262 10.973 1.000 7.660 38 TYR E O 1
ATOM 2533 N N . LEU B 2 39 ? -2.913 -14.547 11.165 1.000 7.484 39 LEU E N 1
ATOM 2534 C CA . LEU B 2 39 ? -2.758 -13.901 12.477 1.000 7.288 39 LEU E CA 1
ATOM 2535 C C . LEU B 2 39 ? -1.618 -12.887 12.349 1.000 7.255 39 LEU E C 1
ATOM 2536 O O . LEU B 2 39 ? -0.509 -13.244 11.923 1.000 7.540 39 LEU E O 1
ATOM 2552 N N . ALA B 2 40 ? -1.895 -11.634 12.733 1.000 7.037 40 ALA E N 1
ATOM 2553 C CA . ALA B 2 40 ? -0.879 -10.578 12.732 1.000 6.828 40 ALA E CA 1
ATOM 2554 C C . ALA B 2 40 ? -0.790 -9.962 14.127 1.000 6.514 40 ALA E C 1
ATOM 2555 O O . ALA B 2 40 ? -1.763 -9.941 14.895 1.000 7.262 40 ALA E O 1
ATOM 2562 N N . TRP B 2 41 ? 0.378 -9.356 14.383 1.000 6.574 41 TRP E N 1
ATOM 2563 C CA . TRP B 2 41 ? 0.636 -8.546 15.574 1.000 6.868 41 TRP E CA 1
ATOM 2564 C C . TRP B 2 41 ? 1.055 -7.152 15.155 1.000 7.006 41 TRP E C 1
ATOM 2565 O O . TRP B 2 41 ? 1.824 -6.998 14.226 1.000 7.469 41 TRP E O 1
ATOM 2586 N N . TYR B 2 42 ? 0.550 -6.171 15.899 1.000 7.365 42 TYR E N 1
ATOM 2587 C CA . TYR B 2 42 ? 0.886 -4.767 15.720 1.000 7.399 42 TYR E CA 1
ATOM 2588 C C . TYR B 2 42 ? 1.381 -4.176 17.033 1.000 7.310 42 TYR E C 1
ATOM 2589 O O . TYR B 2 42 ? 0.928 -4.531 18.137 1.000 8.020 42 TYR E O 1
ATOM 2607 N N . GLN B 2 43 ? 2.250 -3.165 16.891 1.000 7.576 43 GLN E N 1
ATOM 2608 C CA . GLN B 2 43 ? 2.756 -2.344 17.997 1.000 7.420 43 GLN E CA 1
ATOM 2609 C C . GLN B 2 43 ? 2.183 -0.947 17.853 1.000 7.465 43 GLN E C 1
ATOM 2610 O O . GLN B 2 43 ? 2.325 -0.347 16.806 1.000 8.684 43 GLN E O 1
ATOM 2624 N N . GLN B 2 44 ? 1.665 -0.383 18.943 1.000 7.504 44 GLN E N 1
ATOM 2625 C CA . GLN B 2 44 ? 1.179 0.992 18.937 1.000 7.907 44 GLN E CA 1
ATOM 2626 C C . GLN B 2 44 ? 1.911 1.768 20.017 1.000 7.281 44 GLN E C 1
ATOM 2627 O O . GLN B 2 44 ? 1.615 1.636 21.210 1.000 7.788 44 GLN E O 1
ATOM 2641 N N . LYS B 2 45 ? 2.885 2.550 19.607 1.000 7.572 45 LYS E N 1
ATOM 2642 C CA . LYS B 2 45 ? 3.589 3.467 20.522 1.000 8.124 45 LYS E CA 1
ATOM 2643 C C . LYS B 2 45 ? 2.677 4.647 20.804 1.000 8.402 45 LYS E C 1
ATOM 2644 O O . LYS B 2 45 ? 1.773 4.981 20.062 1.000 9.508 45 LYS E O 1
ATOM 2663 N N . LEU B 2 46 ? 2.959 5.338 21.917 1.000 9.089 46 LEU E N 1
ATOM 2664 C CA . LEU B 2 46 ? 2.059 6.362 22.410 1.000 9.796 46 LEU E CA 1
ATOM 2665 C C . LEU B 2 46 ? 1.894 7.460 21.369 1.000 10.773 46 LEU E C 1
ATOM 2666 O O . LEU B 2 46 ? 2.880 8.027 20.879 1.000 12.432 46 LEU E O 1
ATOM 2682 N N . GLY B 2 47 ? 0.632 7.776 21.074 1.000 11.919 47 GLY E N 1
ATOM 2683 C CA . GLY B 2 47 ? 0.304 8.854 20.157 1.000 14.376 47 GLY E CA 1
ATOM 2684 C C . GLY B 2 47 ? 0.579 8.524 18.696 1.000 15.591 47 GLY E C 1
ATOM 2685 O O . GLY B 2 47 ? 0.522 9.443 17.888 1.000 18.788 47 GLY E O 1
ATOM 2689 N N . GLN B 2 48 ? 0.827 7.254 18.357 1.000 14.135 48 GLN E N 1
ATOM 2690 C CA . GLN B 2 48 ? 1.130 6.846 16.987 1.000 13.277 48 GLN E CA 1
ATOM 2691 C C . GLN B 2 48 ? 0.088 5.847 16.507 1.000 12.247 48 GLN E C 1
ATOM 2692 O O . GLN B 2 48 ? -0.642 5.226 17.277 1.000 11.440 48 GLN E O 1
ATOM 2706 N N . PRO B 2 49 ? -0.004 5.618 15.188 1.000 14.205 49 PRO E N 1
ATOM 2707 C CA A PRO B 2 49 ? -0.859 4.528 14.717 0.700 14.252 49 PRO E CA 1
ATOM 2708 C CA B PRO B 2 49 ? -0.768 4.546 14.568 0.300 13.793 49 PRO E CA 1
ATOM 2709 C C . PRO B 2 49 ? -0.218 3.187 15.011 1.000 13.549 49 PRO E C 1
ATOM 2710 O O . PRO B 2 49 ? 0.974 3.084 15.270 1.000 13.119 49 PRO E O 1
ATOM 2731 N N . PRO B 2 50 ? -1.005 2.110 14.983 1.000 13.682 50 PRO E N 1
ATOM 2732 C CA . PRO B 2 50 ? -0.387 0.778 15.015 1.000 12.936 50 PRO E CA 1
ATOM 2733 C C . PRO B 2 50 ? 0.566 0.577 13.853 1.000 12.347 50 PRO E C 1
ATOM 2734 O O . PRO B 2 50 ? 0.326 1.127 12.773 1.000 15.568 50 PRO E O 1
ATOM 2745 N N . LYS B 2 51 ? 1.555 -0.302 14.073 1.000 10.848 51 LYS E N 1
ATOM 2746 C CA . LYS B 2 51 ? 2.572 -0.675 13.105 1.000 11.300 51 LYS E CA 1
ATOM 2747 C C . LYS B 2 51 ? 2.676 -2.187 13.064 1.000 8.935 51 LYS E C 1
ATOM 2748 O O . LYS B 2 51 ? 2.803 -2.829 14.096 1.000 8.760 51 LYS E O 1
ATOM 2767 N N . LEU B 2 52 ? 2.685 -2.759 11.866 1.000 8.634 52 LEU E N 1
ATOM 2768 C CA . LEU B 2 52 ? 2.807 -4.195 11.691 1.000 8.431 52 LEU E CA 1
ATOM 2769 C C . LEU B 2 52 ? 4.152 -4.722 12.174 1.000 7.893 52 LEU E C 1
ATOM 2770 O O . LEU B 2 52 ? 5.193 -4.224 11.760 1.000 9.023 52 LEU E O 1
ATOM 2786 N N . LEU B 2 53 ? 4.107 -5.746 13.016 1.000 7.813 53 LEU E N 1
ATOM 2787 C CA . LEU B 2 53 ? 5.300 -6.452 13.473 1.000 8.143 53 LEU E CA 1
ATOM 2788 C C . LEU B 2 53 ? 5.478 -7.814 12.837 1.000 7.863 53 LEU E C 1
ATOM 2789 O O . LEU B 2 53 ? 6.580 -8.182 12.430 1.000 9.096 53 LEU E O 1
ATOM 2805 N N . ILE B 2 54 ? 4.400 -8.622 12.851 1.000 7.499 54 ILE E N 1
ATOM 2806 C CA . ILE B 2 54 ? 4.419 -10.046 12.518 1.000 7.986 54 ILE E CA 1
ATOM 2807 C C . ILE B 2 54 ? 3.183 -10.379 11.718 1.000 7.666 54 ILE E C 1
ATOM 2808 O O . ILE B 2 54 ? 2.097 -9.888 12.071 1.000 8.064 54 ILE E O 1
ATOM 2824 N N . TYR B 2 55 ? 3.317 -11.208 10.703 1.000 7.884 55 TYR E N 1
ATOM 2825 C CA . TYR B 2 55 ? 2.175 -11.761 9.989 1.000 7.890 55 TYR E CA 1
ATOM 2826 C C . TYR B 2 55 ? 2.412 -13.250 9.791 1.000 7.439 55 TYR E C 1
ATOM 2827 O O . TYR B 2 55 ? 3.479 -13.778 10.061 1.000 7.932 55 TYR E O 1
ATOM 2845 N N . TRP B 2 56 ? 1.362 -13.974 9.350 1.000 7.663 56 TRP E N 1
ATOM 2846 C CA A TRP B 2 56 ? 1.384 -15.436 9.306 0.800 8.701 56 TRP E CA 1
ATOM 2847 C CA B TRP B 2 56 ? 1.441 -15.434 9.296 0.200 7.854 56 TRP E CA 1
ATOM 2848 C C . TRP B 2 56 ? 1.823 -16.022 10.654 1.000 7.839 56 TRP E C 1
ATOM 2849 O O . TRP B 2 56 ? 2.480 -17.061 10.686 1.000 8.567 56 TRP E O 1
ATOM 2889 N N . ALA B 2 57 ? 1.428 -15.387 11.755 1.000 7.438 57 ALA E N 1
ATOM 2890 C CA . ALA B 2 57 ? 1.786 -15.776 13.120 1.000 7.823 57 ALA E CA 1
ATOM 2891 C C . ALA B 2 57 ? 3.267 -15.661 13.499 1.000 8.187 57 ALA E C 1
ATOM 2892 O O . ALA B 2 57 ? 3.562 -15.368 14.669 1.000 8.040 57 ALA E O 1
ATOM 2899 N N . SER B 2 58 ? 4.185 -15.910 12.572 1.000 8.124 58 SER E N 1
ATOM 2900 C CA . SER B 2 58 ? 5.601 -16.029 12.916 1.000 8.957 58 SER E CA 1
ATOM 2901 C C . SER B 2 58 ? 6.549 -15.325 11.934 1.000 8.972 58 SER E C 1
ATOM 2902 O O . SER B 2 58 ? 7.771 -15.404 12.141 1.000 11.183 58 SER E O 1
ATOM 2910 N N . THR B 2 59 ? 6.068 -14.698 10.886 1.000 8.830 59 THR E N 1
ATOM 2911 C CA . THR B 2 59 ? 6.953 -14.008 9.946 1.000 9.159 59 THR E CA 1
ATOM 2912 C C . THR B 2 59 ? 7.099 -12.561 10.362 1.000 8.968 59 THR E C 1
ATOM 2913 O O . THR B 2 59 ? 6.124 -11.811 10.449 1.000 9.126 59 THR E O 1
ATOM 2924 N N . ARG B 2 60 ? 8.324 -12.132 10.609 1.000 9.361 60 ARG E N 1
ATOM 2925 C CA A ARG B 2 60 ? 8.615 -10.759 10.954 0.500 10.004 60 ARG E CA 1
ATOM 2926 C CA B ARG B 2 60 ? 8.595 -10.741 10.954 0.500 9.715 60 ARG E CA 1
ATOM 2927 C C . ARG B 2 60 ? 8.522 -9.869 9.722 1.000 9.564 60 ARG E C 1
ATOM 2928 O O . ARG B 2 60 ? 9.078 -10.210 8.668 1.000 10.962 60 ARG E O 1
ATOM 2968 N N . GLU B 2 61 ? 7.850 -8.729 9.867 1.000 9.236 61 GLU E N 1
ATOM 2969 C CA . GLU B 2 61 ? 7.822 -7.714 8.820 1.000 9.789 61 GLU E CA 1
ATOM 2970 C C . GLU B 2 61 ? 9.205 -7.071 8.695 1.000 9.693 61 GLU E C 1
ATOM 2971 O O . GLU B 2 61 ? 9.980 -6.983 9.636 1.000 10.735 61 GLU E O 1
ATOM 2983 N N . SER B 2 62 ? 9.454 -6.571 7.493 1.000 10.999 62 SER E N 1
ATOM 2984 C CA A SER B 2 62 ? 10.678 -5.817 7.280 0.700 12.880 62 SER E CA 1
ATOM 2985 C CA B SER B 2 62 ? 10.597 -5.715 7.193 0.300 11.683 62 SER E CA 1
ATOM 2986 C C . SER B 2 62 ? 10.711 -4.605 8.213 1.000 11.150 62 SER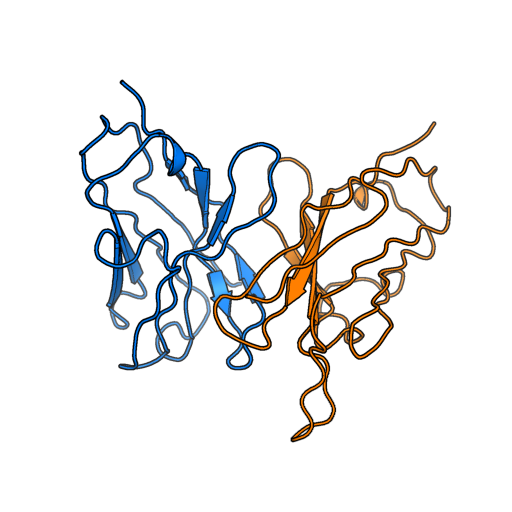 E C 1
ATOM 2987 O O . SER B 2 62 ? 9.694 -3.964 8.497 1.000 13.217 62 SER E O 1
ATOM 3001 N N . GLY B 2 63 ? 11.940 -4.290 8.683 1.000 11.221 63 GLY E N 1
ATOM 3002 C CA . GLY B 2 63 ? 12.090 -3.179 9.595 1.000 11.867 63 GLY E CA 1
ATOM 3003 C C . GLY B 2 63 ? 11.852 -3.512 11.054 1.000 11.530 63 GLY E C 1
ATOM 3004 O O . GLY B 2 63 ? 11.987 -2.614 11.872 1.000 16.149 63 GLY E O 1
ATOM 3008 N N . VAL B 2 64 ? 11.583 -4.755 11.399 1.000 10.636 64 VAL E N 1
ATOM 3009 C CA . VAL B 2 64 ? 11.311 -5.205 12.750 1.000 11.832 64 VAL E CA 1
ATOM 3010 C C . VAL B 2 64 ? 12.541 -5.962 13.244 1.000 12.246 64 VAL E C 1
ATOM 3011 O O . VAL B 2 64 ? 12.960 -6.947 12.658 1.000 13.843 64 VAL E O 1
ATOM 3024 N N . PRO B 2 65 ? 13.108 -5.569 14.409 1.000 13.322 65 PRO E N 1
ATOM 3025 C CA . PRO B 2 65 ? 14.281 -6.256 14.928 1.000 14.397 65 PRO E CA 1
ATOM 3026 C C . PRO B 2 65 ? 14.058 -7.695 15.378 1.000 12.589 65 PRO E C 1
ATOM 3027 O O . PRO B 2 65 ? 12.920 -8.027 15.752 1.000 11.939 65 PR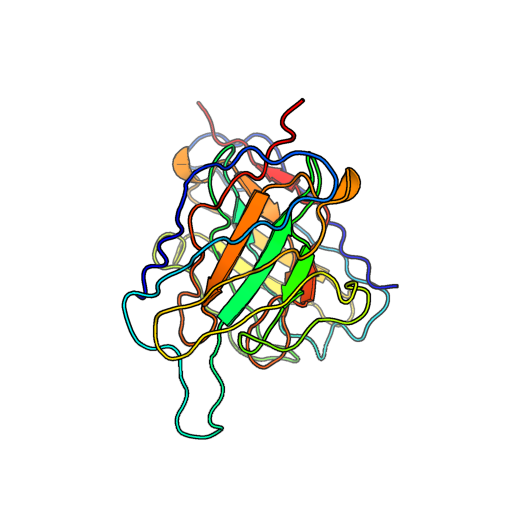O E O 1
ATOM 3038 N N . ASP B 2 66 ? 15.153 -8.503 15.406 1.000 11.914 66 ASP E N 1
ATOM 3039 C CA A ASP B 2 66 ? 15.103 -9.934 15.671 0.800 14.800 66 ASP E CA 1
ATOM 3040 C CA B ASP B 2 66 ? 15.021 -9.922 15.644 0.200 12.186 66 ASP E CA 1
ATOM 3041 C C . ASP B 2 66 ? 14.666 -10.227 17.093 1.000 11.607 66 ASP E C 1
ATOM 3042 O O . ASP B 2 66 ? 14.303 -11.371 17.365 1.000 14.118 66 ASP E O 1
ATOM 3058 N N . ARG B 2 67 ? 14.697 -9.222 18.012 1.000 10.568 67 ARG E N 1
ATOM 3059 C CA . ARG B 2 67 ? 14.230 -9.503 19.377 1.000 9.626 67 ARG E CA 1
ATOM 3060 C C . ARG B 2 67 ? 12.727 -9.764 19.428 1.000 8.994 67 ARG E C 1
ATOM 3061 O O . ARG B 2 67 ? 12.266 -10.277 20.429 1.000 9.513 67 ARG E O 1
ATOM 3082 N N . PHE B 2 68 ? 11.977 -9.376 18.397 1.000 8.799 68 PHE E N 1
ATOM 3083 C CA . PHE B 2 68 ? 10.552 -9.703 18.324 1.000 8.540 68 PHE E CA 1
ATOM 3084 C C . PHE B 2 68 ? 10.375 -11.055 17.629 1.000 8.696 68 PHE E C 1
ATOM 3085 O O . PHE B 2 68 ? 10.917 -11.252 16.538 1.000 10.527 68 PHE E O 1
ATOM 3102 N N . SER B 2 69 ? 9.524 -11.924 18.170 1.000 8.240 69 SER E N 1
ATOM 3103 C CA . SER B 2 69 ? 9.186 -13.157 17.501 1.000 8.748 69 SER E CA 1
ATOM 3104 C C . SER B 2 69 ? 7.752 -13.540 17.821 1.000 8.700 69 SER E C 1
ATOM 3105 O O . SER B 2 69 ? 7.247 -13.239 18.883 1.000 10.301 69 SER E O 1
ATOM 3113 N N . GLY B 2 70 ? 7.117 -14.168 16.863 1.000 9.073 70 GLY E N 1
ATOM 3114 C CA . GLY B 2 70 ? 5.775 -14.701 17.045 1.000 8.987 70 GLY E CA 1
ATOM 3115 C C . GLY B 2 70 ? 5.770 -16.200 16.911 1.000 9.095 70 GLY E C 1
ATOM 3116 O O . GLY B 2 70 ? 6.526 -16.773 16.122 1.000 10.227 70 GLY E O 1
ATOM 3120 N N . SER B 2 71 ? 4.890 -16.846 17.658 1.000 8.781 71 SER E N 1
ATOM 3121 C CA A SER B 2 71 ? 4.709 -18.270 17.558 0.700 9.710 71 SER E CA 1
ATOM 3122 C CA B SER B 2 71 ? 4.741 -18.292 17.726 0.300 9.406 71 SER E CA 1
ATOM 3123 C C . SER B 2 71 ? 3.258 -18.660 17.789 1.000 8.917 71 SER E C 1
ATOM 3124 O O . SER B 2 71 ? 2.408 -17.860 18.196 1.000 8.808 71 SER E O 1
ATOM 3138 N N . GLY B 2 72 ? 2.964 -19.919 17.515 1.000 9.841 72 GLY E N 1
ATOM 3139 C CA . GLY B 2 72 ? 1.683 -20.540 17.723 1.000 9.771 72 GLY E CA 1
ATOM 3140 C C . GLY B 2 72 ? 0.969 -20.916 16.445 1.000 8.965 72 GLY E C 1
ATOM 3141 O O . GLY B 2 72 ? 1.386 -20.592 15.326 1.000 11.261 72 GLY E O 1
ATOM 3145 N N . SER B 2 73 ? -0.139 -21.615 16.626 1.000 9.241 73 SER E N 1
ATOM 3146 C CA A SER B 2 73 ? -0.951 -22.090 15.509 0.600 8.797 73 SER E CA 1
ATOM 3147 C CA B SER B 2 73 ? -0.942 -22.099 15.516 0.400 9.829 73 SER E CA 1
ATOM 3148 C C . SER B 2 73 ? -2.372 -22.351 15.967 1.000 8.816 73 SER E C 1
ATOM 3149 O O . SER B 2 73 ? -2.623 -22.628 17.146 1.000 9.403 73 SER E O 1
ATOM 3163 N N . GLY B 2 74 ? -3.302 -22.270 15.011 1.000 8.120 74 GLY E N 1
ATOM 3164 C CA . GLY B 2 74 ? -4.667 -22.642 15.286 1.000 8.045 74 GLY E CA 1
ATOM 3165 C C . GLY B 2 74 ? -5.387 -21.496 15.963 1.000 7.743 74 GLY E C 1
ATOM 3166 O O . GLY B 2 74 ? -5.843 -20.549 15.322 1.000 8.410 74 GLY E O 1
ATOM 3170 N N . THR B 2 75 ? -5.438 -21.554 17.300 1.000 7.454 75 THR E N 1
ATOM 3171 C CA . THR B 2 75 ? -6.053 -20.508 18.115 1.000 7.474 75 THR E CA 1
ATOM 3172 C C . THR B 2 75 ? -5.080 -19.832 19.073 1.000 6.847 75 THR E C 1
ATOM 3173 O O . THR B 2 75 ? -5.477 -18.823 19.658 1.000 7.824 75 THR E O 1
ATOM 3184 N N . ASP B 2 76 ? -3.914 -20.429 19.350 1.000 6.845 76 ASP E N 1
ATOM 3185 C CA . ASP B 2 76 ? -3.112 -20.006 20.499 1.000 7.108 76 ASP E CA 1
ATOM 3186 C C . ASP B 2 76 ? -1.812 -19.410 20.018 1.000 7.694 76 ASP E C 1
ATOM 3187 O O . ASP B 2 76 ? -0.988 -20.121 19.432 1.000 9.652 76 ASP E O 1
ATOM 3196 N N . PHE B 2 77 ? -1.600 -18.124 20.261 1.000 7.018 77 PHE E N 1
ATOM 3197 C CA . PHE B 2 77 ? -0.498 -17.351 19.710 1.000 6.916 77 PHE E CA 1
ATOM 3198 C C . PHE B 2 77 ? 0.214 -16.580 20.789 1.000 7.163 77 PHE E C 1
ATOM 3199 O O . PHE B 2 77 ? -0.374 -16.126 21.770 1.000 7.454 77 PHE E O 1
ATOM 3216 N N . THR B 2 78 ? 1.521 -16.387 20.602 1.000 7.330 78 THR E N 1
ATOM 3217 C CA A THR B 2 78 ? 2.376 -15.636 21.505 0.500 7.694 78 THR E CA 1
ATOM 3218 C CA B THR B 2 78 ? 2.340 -15.584 21.509 0.500 7.719 78 THR E CA 1
ATOM 3219 C C . THR B 2 78 ? 3.262 -14.670 20.725 1.000 7.923 78 THR E C 1
ATOM 3220 O O . THR B 2 78 ? 3.750 -15.010 19.656 1.000 9.577 78 THR E O 1
ATOM 3240 N N . LEU B 2 79 ? 3.494 -13.497 21.298 1.000 7.576 79 LEU E N 1
ATOM 3241 C CA . LEU B 2 79 ? 4.506 -12.539 20.877 1.000 7.437 79 LEU E CA 1
ATOM 3242 C C . LEU B 2 79 ? 5.544 -12.459 21.994 1.000 7.950 79 LEU E C 1
ATOM 3243 O O . LEU B 2 79 ? 5.177 -12.279 23.150 1.000 8.196 79 LEU E O 1
ATOM 3259 N N . THR B 2 80 ? 6.817 -12.584 21.640 1.000 8.001 80 THR E N 1
ATOM 3260 C CA . THR B 2 80 ? 7.906 -12.502 22.600 1.000 8.651 80 THR E CA 1
ATOM 3261 C C . THR B 2 80 ? 8.835 -11.383 22.194 1.000 8.352 80 THR E C 1
ATOM 3262 O O . THR B 2 80 ? 9.193 -11.232 21.023 1.000 9.295 80 THR E O 1
ATOM 3273 N N . ILE B 2 81 ? 9.274 -10.611 23.184 1.000 8.607 81 ILE E N 1
ATOM 3274 C CA . ILE B 2 81 ? 10.373 -9.678 23.065 1.000 8.793 81 ILE E CA 1
ATOM 3275 C C . ILE B 2 81 ? 11.493 -10.248 23.913 1.000 8.865 81 ILE E C 1
ATOM 3276 O O . ILE B 2 81 ? 11.358 -10.383 25.113 1.000 9.702 81 ILE E O 1
ATOM 3292 N N . SER B 2 82 ? 12.624 -10.592 23.295 1.000 9.091 82 SER E N 1
ATOM 3293 C CA . SER B 2 82 ? 13.673 -11.305 24.029 1.000 9.643 82 SER E CA 1
ATOM 3294 C C . SER B 2 82 ? 14.459 -10.407 24.990 1.000 9.353 82 SER E C 1
ATOM 3295 O O . SER B 2 82 ? 15.055 -10.927 25.933 1.000 10.542 82 SER E O 1
ATOM 3303 N N . SER B 2 83 ? 14.475 -9.090 24.747 1.000 8.899 83 SER E N 1
ATOM 3304 C CA . SER B 2 83 ? 15.263 -8.154 25.515 1.000 8.939 83 SER E CA 1
ATOM 3305 C C . SER B 2 83 ? 14.627 -6.780 25.417 1.000 8.428 83 SER E C 1
ATOM 3306 O O . SER B 2 83 ? 14.828 -6.103 24.407 1.000 9.124 83 SER E O 1
ATOM 3314 N N . LEU B 2 84 ? 13.814 -6.383 26.379 1.000 8.142 84 LEU E N 1
ATOM 3315 C CA . LEU B 2 84 ? 13.027 -5.172 26.222 1.000 8.564 84 LEU E CA 1
ATOM 3316 C C . LEU B 2 84 ? 13.920 -3.944 26.112 1.000 8.393 84 LEU E C 1
ATOM 3317 O O . LEU B 2 84 ? 14.806 -3.699 26.935 1.000 10.328 84 LEU E O 1
ATOM 3333 N N . GLN B 2 85 ? 13.680 -3.142 25.084 1.000 8.255 85 GLN E N 1
ATOM 3334 C CA . GLN B 2 85 ? 14.291 -1.836 24.951 1.000 8.601 85 GLN E CA 1
ATOM 3335 C C . GLN B 2 85 ? 13.286 -0.765 25.348 1.000 8.416 85 GLN E C 1
ATOM 3336 O O . GLN B 2 85 ? 12.074 -0.976 25.256 1.000 8.741 85 GLN E O 1
ATOM 3350 N N . ALA B 2 86 ? 13.777 0.427 25.705 1.000 9.768 86 ALA E N 1
ATOM 3351 C CA . ALA B 2 86 ? 12.880 1.490 26.113 1.000 10.089 86 ALA E CA 1
ATOM 3352 C C . ALA B 2 86 ? 11.844 1.784 25.041 1.000 9.503 86 ALA E C 1
ATOM 3353 O O . ALA B 2 86 ? 10.690 2.107 25.356 1.000 10.556 86 ALA E O 1
ATOM 3360 N N . GLU B 2 87 ? 12.260 1.750 23.781 1.000 9.218 87 GLU E N 1
ATOM 3361 C CA . GLU B 2 87 ? 11.355 2.068 22.689 1.000 9.907 87 GLU E CA 1
ATOM 3362 C C . GLU B 2 87 ? 10.253 1.037 22.493 1.000 9.540 87 GLU E C 1
ATOM 3363 O O . GLU B 2 87 ? 9.353 1.280 21.700 1.000 11.512 87 GLU E O 1
ATOM 3375 N N . ASP B 2 88 ? 10.337 -0.128 23.156 1.000 8.437 88 ASP E N 1
ATOM 3376 C CA . ASP B 2 88 ? 9.359 -1.188 22.994 1.000 8.078 88 ASP E CA 1
ATOM 3377 C C . ASP B 2 88 ? 8.162 -1.001 23.905 1.000 8.037 88 ASP E C 1
ATOM 3378 O O . ASP B 2 88 ? 7.182 -1.759 23.808 1.000 8.706 88 ASP E O 1
ATOM 3387 N N . VAL B 2 89 ? 8.185 -0.014 24.789 1.000 8.019 89 VAL E N 1
ATOM 3388 C CA . VAL B 2 89 ? 7.016 0.305 25.601 1.000 8.409 89 VAL E CA 1
ATOM 3389 C C . VAL B 2 89 ? 5.903 0.788 24.680 1.000 8.512 89 VAL E C 1
ATOM 3390 O O . VAL B 2 89 ? 6.105 1.712 23.882 1.000 9.322 89 VAL E O 1
ATOM 3403 N N . ALA B 2 90 ? 4.768 0.106 24.706 1.000 7.862 90 ALA E N 1
ATOM 3404 C CA . ALA B 2 90 ? 3.734 0.268 23.703 1.000 7.668 90 ALA E CA 1
ATOM 3405 C C . ALA B 2 90 ? 2.554 -0.605 24.084 1.000 7.632 90 ALA E C 1
ATOM 3406 O O . ALA B 2 90 ? 2.673 -1.447 24.981 1.000 8.443 90 ALA E O 1
ATOM 3413 N N . VAL B 2 91 ? 1.451 -0.446 23.346 1.000 7.903 91 VAL E N 1
ATOM 3414 C CA . VAL B 2 91 ? 0.330 -1.375 23.391 1.000 7.616 91 VAL E CA 1
ATOM 3415 C C . VAL B 2 91 ? 0.463 -2.289 22.183 1.000 7.801 91 VAL E C 1
ATOM 3416 O O . VAL B 2 91 ? 0.697 -1.837 21.072 1.000 9.359 91 VAL E O 1
ATOM 3429 N N . TYR B 2 92 ? 0.298 -3.589 22.405 1.000 7.415 92 TYR E N 1
ATOM 3430 C CA . TYR B 2 92 ? 0.428 -4.591 21.350 1.000 7.247 92 TYR E CA 1
ATOM 3431 C C . TYR B 2 92 ? -0.928 -5.232 21.107 1.000 7.235 92 TYR E C 1
ATOM 3432 O O . TYR B 2 92 ? -1.638 -5.613 22.046 1.000 8.236 92 TYR E O 1
ATOM 3450 N N . TYR B 2 93 ? -1.291 -5.383 19.827 1.000 6.943 93 TYR E N 1
ATOM 3451 C CA . TYR B 2 93 ? -2.552 -5.975 19.435 1.000 7.001 93 TYR E CA 1
ATOM 3452 C C . TYR B 2 93 ? -2.340 -7.169 18.532 1.000 7.049 93 TYR E C 1
ATOM 3453 O O . TYR B 2 93 ? -1.515 -7.135 17.630 1.000 7.780 93 TYR E O 1
ATOM 3471 N N . CYS B 2 94 ? -3.174 -8.205 18.697 1.000 7.055 94 CYS E N 1
ATOM 3472 C CA . CYS B 2 94 ? -3.294 -9.245 17.707 1.000 7.084 94 CYS E CA 1
ATOM 3473 C C . CYS B 2 94 ? -4.531 -9.011 16.850 1.000 7.025 94 CYS E C 1
ATOM 3474 O O . CYS B 2 94 ? -5.454 -8.301 17.221 1.000 8.012 94 CYS E O 1
ATOM 3481 N N . HIS B 2 95 ? -4.525 -9.660 15.675 1.000 7.449 95 HIS E N 1
ATOM 3482 C CA . HIS B 2 95 ? -5.467 -9.419 14.597 1.000 7.040 95 HIS E CA 1
ATOM 3483 C C . HIS B 2 95 ? -5.657 -10.688 13.812 1.000 6.967 95 HIS E C 1
ATOM 3484 O O . HIS B 2 95 ? -4.659 -11.254 13.358 1.000 7.417 95 HIS E O 1
ATOM 3499 N N . GLN B 2 96 ? -6.883 -11.159 13.638 1.000 7.035 96 GLN E N 1
ATOM 3500 C CA . GLN B 2 96 ? -7.144 -12.214 12.671 1.000 7.269 96 GLN E CA 1
ATOM 3501 C C . GLN B 2 96 ? -7.678 -11.596 11.400 1.000 7.034 96 GLN E C 1
ATOM 3502 O O . GLN B 2 96 ? -8.575 -10.765 11.392 1.000 7.854 96 GLN E O 1
ATOM 3516 N N . TYR B 2 97 ? -7.111 -12.072 10.295 1.000 7.929 97 TYR E N 1
ATOM 3517 C CA . TYR B 2 97 ? -7.501 -11.679 8.955 1.000 9.060 97 TYR E CA 1
ATOM 3518 C C . TYR B 2 97 ? -7.914 -12.904 8.148 1.000 8.996 97 TYR E C 1
ATOM 3519 O O . TYR B 2 97 ? -7.890 -12.883 6.919 1.000 10.249 97 TYR E O 1
ATOM 3537 N N . TYR B 2 98 ? -8.404 -13.928 8.841 1.000 8.884 98 TYR E N 1
ATOM 3538 C CA . TYR B 2 98 ? -8.888 -15.145 8.196 1.000 9.307 98 TYR E CA 1
ATOM 3539 C C . TYR B 2 98 ? -10.215 -14.905 7.522 1.000 10.971 98 TYR E C 1
ATOM 3540 O O . TYR B 2 98 ? -10.435 -15.375 6.399 1.000 12.576 98 TYR E O 1
ATOM 3558 N N . SER B 2 99 ? -11.122 -14.225 8.196 1.000 11.690 99 SER E N 1
ATOM 3559 C CA . SER B 2 99 ? -12.438 -14.053 7.644 1.000 13.905 99 SER E CA 1
ATOM 3560 C C . SER B 2 99 ? -13.036 -12.717 8.084 1.000 14.485 99 SER E C 1
ATOM 3561 O O . SER B 2 99 ? -12.637 -12.150 9.083 1.000 13.869 99 SER E O 1
ATOM 3569 N N . HIS B 2 100 ? -13.960 -12.184 7.286 1.000 17.052 100 HIS E N 1
ATOM 3570 C CA . HIS B 2 100 ? -14.669 -10.955 7.627 1.000 16.304 100 HIS E CA 1
ATOM 3571 C C . HIS B 2 100 ? -15.755 -11.282 8.672 1.000 16.677 100 HIS E C 1
ATOM 3572 O O . HIS B 2 100 ? -16.444 -12.312 8.651 1.000 19.098 100 HIS E O 1
ATOM 3586 N N . PRO B 2 101 ? -15.996 -10.414 9.695 1.000 14.940 101 PRO E N 1
ATOM 3587 C CA . PRO B 2 101 ? -15.213 -9.205 9.889 1.000 12.293 101 PRO E CA 1
ATOM 3588 C C . PRO B 2 101 ? -13.848 -9.559 10.452 1.000 10.406 101 PRO E C 1
ATOM 3589 O O . PRO B 2 101 ? -13.748 -10.368 11.379 1.000 10.134 101 PRO E O 1
ATOM 3600 N N . GLN B 2 102 ? -12.812 -8.899 9.958 1.000 10.187 102 GLN E N 1
ATOM 3601 C CA A GLN B 2 102 ? -11.499 -9.017 10.577 0.500 9.849 102 GLN E CA 1
ATOM 3602 C CA B GLN B 2 102 ? -11.520 -9.016 10.593 0.500 10.173 102 GLN E CA 1
ATOM 3603 C C . GLN B 2 102 ? -11.638 -8.419 11.983 1.000 9.989 102 GLN E C 1
ATOM 3604 O O . GLN B 2 102 ? -12.355 -7.423 12.158 1.000 12.345 102 GLN E O 1
ATOM 3630 N N . THR B 2 103 ? -10.955 -9.012 12.969 1.000 8.122 103 THR E N 1
ATOM 3631 C CA . THR B 2 103 ? -11.122 -8.618 14.358 1.000 7.813 103 THR E CA 1
ATOM 3632 C C . THR B 2 103 ? -9.774 -8.568 15.068 1.000 7.193 103 THR E C 1
ATOM 3633 O O . THR B 2 103 ? -8.812 -9.232 14.691 1.000 7.619 103 THR E O 1
ATOM 3644 N N . PHE B 2 104 ? -9.760 -7.724 16.109 1.000 7.266 104 PHE E N 1
ATOM 3645 C CA . PHE B 2 104 ? -8.598 -7.422 16.917 1.000 7.568 104 PHE E CA 1
ATOM 3646 C C . PHE B 2 104 ? -8.849 -7.793 18.361 1.000 7.331 104 PHE E C 1
ATOM 3647 O O . PHE B 2 104 ? -9.976 -7.764 18.850 1.000 7.989 104 PHE E O 1
ATOM 3664 N N . GLY B 2 105 ? -7.759 -8.107 19.076 1.000 7.539 105 GLY E N 1
ATOM 3665 C CA . GLY B 2 105 ? -7.800 -8.159 20.517 1.000 8.195 105 GLY E CA 1
ATOM 3666 C C . GLY B 2 105 ? -7.908 -6.755 21.124 1.000 8.259 105 GLY E C 1
ATOM 3667 O O . GLY B 2 105 ? -7.812 -5.748 20.435 1.000 8.638 105 GLY E O 1
ATOM 3671 N N . GLN B 2 106 ? -8.055 -6.732 22.452 1.000 8.683 106 GLN E N 1
ATOM 3672 C CA . GLN B 2 106 ? -8.187 -5.478 23.164 1.000 9.972 106 GLN E CA 1
ATOM 3673 C C . GLN B 2 106 ? -6.872 -4.924 23.633 1.000 9.307 106 GLN E C 1
ATOM 3674 O O . GLN B 2 106 ? -6.852 -3.869 24.265 1.000 11.632 106 GLN E O 1
ATOM 3688 N N . GLY B 2 107 ? -5.777 -5.606 23.320 1.000 8.523 107 GLY E N 1
ATOM 3689 C CA . GLY B 2 107 ? -4.452 -5.081 23.578 1.000 9.325 107 GLY E CA 1
ATOM 3690 C C . GLY B 2 107 ? -3.834 -5.574 24.874 1.000 9.277 107 GLY E C 1
ATOM 3691 O O . GLY B 2 107 ? -4.538 -5.908 25.845 1.000 10.367 107 GLY E O 1
ATOM 3695 N N . THR B 2 108 ? -2.502 -5.559 24.871 1.000 9.248 108 THR E N 1
ATOM 3696 C CA . THR B 2 108 ? -1.717 -5.722 26.088 1.000 8.560 108 THR E CA 1
ATOM 3697 C C . THR B 2 108 ? -0.802 -4.512 26.180 1.000 8.422 108 THR E C 1
ATOM 3698 O O . THR B 2 108 ? -0.051 -4.225 25.254 1.000 8.920 108 THR E O 1
ATOM 3709 N N . LYS B 2 109 ? -0.868 -3.789 27.303 1.000 8.791 109 LYS E N 1
ATOM 3710 C CA . LYS B 2 109 ? 0.001 -2.653 27.548 1.000 9.509 109 LYS E CA 1
ATOM 3711 C C . LYS B 2 109 ? 1.305 -3.162 28.133 1.000 9.567 109 LYS E C 1
ATOM 3712 O O . LYS B 2 109 ? 1.302 -3.747 29.232 1.000 11.910 109 LYS E O 1
ATOM 3731 N N . LEU B 2 110 ? 2.404 -2.955 27.449 1.000 9.572 110 LEU E N 1
ATOM 3732 C CA A LEU B 2 110 ? 3.708 -3.268 27.975 0.500 10.300 110 LEU E CA 1
ATOM 3733 C CA B LEU B 2 110 ? 3.731 -3.267 27.939 0.500 10.282 110 LEU E CA 1
ATOM 3734 C C . LEU B 2 110 ? 4.295 -1.988 28.536 1.000 10.791 110 LEU E C 1
ATOM 3735 O O . LEU B 2 110 ? 4.590 -1.060 27.782 1.000 12.242 110 LEU E O 1
ATOM 3765 N N . GLU B 2 111 ? 4.410 -1.949 29.858 1.000 11.061 111 GLU E N 1
ATOM 3766 C CA A GLU B 2 111 ? 4.843 -0.790 30.605 0.700 11.878 111 GLU E CA 1
ATOM 3767 C CA B GLU B 2 111 ? 4.787 -0.809 30.696 0.300 11.261 111 GLU E CA 1
ATOM 3768 C C . GLU B 2 111 ? 6.250 -0.975 31.116 1.000 11.120 111 GLU E C 1
ATOM 3769 O O . GLU B 2 111 ? 6.727 -2.099 31.324 1.000 14.317 111 GLU E O 1
ATOM 3791 N N . LEU B 2 112 ? 6.962 0.134 31.293 1.000 9.080 112 LEU E N 1
ATOM 3792 C CA . LEU B 2 112 ? 8.312 0.078 31.858 1.000 8.879 112 LEU E CA 1
ATOM 3793 C C . LEU B 2 112 ? 8.232 0.029 33.371 1.000 9.236 112 LEU E C 1
ATOM 3794 O O . LEU B 2 112 ? 7.604 0.876 34.013 1.000 10.440 112 LEU E O 1
ATOM 3810 N N A LYS B 2 113 ? 8.905 -0.973 33.944 0.550 9.595 113 LYS E N 1
ATOM 3811 N N B LYS B 2 113 ? 8.964 -0.922 33.958 0.450 9.602 113 LYS E N 1
ATOM 3812 C CA A LYS B 2 113 ? 9.057 -1.125 35.377 0.550 11.439 113 LYS E CA 1
ATOM 3813 C CA B LYS B 2 113 ? 9.004 -1.092 35.399 0.450 10.805 113 LYS E CA 1
ATOM 3814 C C A LYS B 2 113 ? 10.456 -0.660 35.773 0.550 11.411 113 LYS E C 1
ATOM 3815 C C B LYS B 2 113 ? 9.907 -0.036 36.027 0.450 11.646 113 LYS E C 1
ATOM 3816 O O A LYS B 2 113 ? 11.438 -1.118 35.227 0.550 11.425 113 LYS E O 1
ATOM 3817 O O B LYS B 2 113 ? 10.923 0.353 35.451 0.450 10.881 113 LYS E O 1
ATOM 3854 N N A ARG B 2 114 ? 10.545 0.180 36.800 0.550 13.131 114 ARG E N 1
ATOM 3855 N N B ARG B 2 114 ? 9.503 0.442 37.209 0.450 12.213 114 ARG E N 1
ATOM 3856 C CA A ARG B 2 114 ? 11.821 0.661 37.282 0.550 16.340 114 ARG E CA 1
ATOM 3857 C CA B ARG B 2 114 ? 10.338 1.323 38.018 0.450 13.605 114 ARG E CA 1
ATOM 3858 C C A ARG B 2 114 ? 12.611 -0.472 37.955 0.550 18.219 114 ARG E C 1
ATOM 3859 C C B ARG B 2 114 ? 11.400 0.548 38.812 0.450 16.529 114 ARG E C 1
ATOM 3860 O O A ARG B 2 114 ? 11.967 -1.358 38.555 0.550 19.854 114 ARG E O 1
ATOM 3861 O O B ARG B 2 114 ? 11.107 -0.599 39.193 0.450 18.343 114 ARG E O 1
#

Foldseek 3Di:
DWAWAKDWADEDEQQAKTKMKIAIDDDQLQQWKKFKWWAAPPGDIHTAKIWHHHPTDMDGDPVQPPFKDWDDDRVRNMIMIIGGNDDQVPFTWMWMFTADPVGHTDDIHPTGTHGYYD/DKAKAKPDQEDADAFFAKDKIKIFIPWFQQDPVVRFRQKWKWWAAPPGDTDTADGSQFHGDPPHDPQWGKDDGTTIIMIMRRGDDPRRQTWMKMWGPSDPPIDIYPTYGYHYDD

Radius of gyration: 17.59 Å; Cα contacts (8 Å, |Δi|>4): 729; chains: 2; bounding box: 44×43×48 Å